Protein AF-A0A090RLJ2-F1 (afdb_monomer_lite)

Radius of gyration: 26.96 Å; chains: 1; bounding box: 61×32×83 Å

Sequence (187 aa):
MRGVIHGDYILAQVAGTDKRGRREGRVVRVLKHYEGQIVGRFFIEDGMGYVVPDDSRIAQDIVIPNEHRMGARMGNVVVVEINQRATRQYNAMGKVVEVLGESMAPGMEIEIALRTHDIPHEWPSEVEKQIQGLGEEVPESAKQGRVDLRNLPLVTIDGEDARDFDDAVYCERKKSGGWRLWVAIAM

InterPro domains:
  IPR001900 Ribonuclease II/R [PF00773] (146-186)
  IPR012340 Nucleic acid-binding, OB-fold [SSF50249] (4-101)
  IPR012340 Nucleic acid-binding, OB-fold [SSF50249] (73-186)
  IPR013223 Ribonuclease B, N-terminal OB domain [PF08206] (1-30)
  IPR040476 RNase II/RNase R, cold shock domain [PF17876] (50-124)
  IPR050180 RNR Ribonuclease [PTHR23355] (19-186)

Organism: NCBI:txid754436

pLDDT: mean 91.93, std 6.09, range [63.41, 98.44]

Foldseek 3Di:
DFFAAPPFAFDWDFPDAPPVRHTDIDTPGTPGHDQAKFKFFWAADPNWIWTDGPPVSGVFIATEPPVQAPPDDHQWIFIWGFPAPGDPVGTTYTHTPGTPGHPPDPCVVVVNVCRVVVPDDDDPVVVVVVCPPDDPDDDPVNCPPDDDCVVPPWDFDDDPPDDDGFWTKDKDADPVGDIDIDIDGDD

Secondary structure (DSSP, 8-state):
-TT--TT-EEEEEEEEE-TTSPEEEEEEEEEE---S-EEEEEEEETTEEEEEESSTT--S-EEE-GGGSTT--TTEEEEEEEEE---SSS-EEEEEEEEEEETTSTTHHHHHHHHHTT---SPPHHHHHHHTT--SS--HHHHTTS---TTS--B----TT-----EEEEEEE-TTSSEEEEEEE--

Structure (mmCIF, N/CA/C/O backbone):
data_AF-A0A090RLJ2-F1
#
_entry.id   AF-A0A090RLJ2-F1
#
loop_
_atom_site.group_PDB
_atom_site.id
_atom_site.type_symbol
_atom_site.label_atom_id
_atom_site.label_alt_id
_atom_site.label_comp_id
_atom_site.label_asym_id
_atom_site.label_entity_id
_atom_site.label_seq_id
_atom_site.pdbx_PDB_ins_code
_atom_site.Cartn_x
_atom_site.Cartn_y
_atom_site.Cartn_z
_atom_site.occupancy
_atom_site.B_iso_or_equiv
_atom_site.auth_seq_id
_atom_site.auth_comp_id
_atom_site.auth_asym_id
_atom_site.auth_atom_id
_atom_site.pdbx_PDB_model_num
ATOM 1 N N . MET A 1 1 ? -25.144 3.472 13.904 1.00 65.00 1 MET A N 1
ATOM 2 C CA . MET A 1 1 ? -25.099 2.012 13.663 1.00 65.00 1 MET A CA 1
ATOM 3 C C . MET A 1 1 ? -24.153 1.377 14.687 1.00 65.00 1 MET A C 1
ATOM 5 O O . MET A 1 1 ? -22.955 1.439 14.486 1.00 65.00 1 MET A O 1
ATOM 9 N N . ARG A 1 2 ? -24.654 0.865 15.826 1.00 64.31 2 ARG A N 1
ATOM 10 C CA . ARG A 1 2 ? -23.828 0.413 16.981 1.00 64.31 2 ARG A CA 1
ATOM 11 C C . ARG A 1 2 ? -23.537 -1.103 16.984 1.00 64.31 2 ARG A C 1
ATOM 13 O O . ARG A 1 2 ? -23.795 -1.780 17.967 1.00 64.31 2 ARG A O 1
ATOM 20 N N . GLY A 1 3 ? -23.105 -1.660 15.857 1.00 75.62 3 GLY A N 1
ATOM 21 C CA . GLY A 1 3 ? -22.848 -3.110 15.766 1.00 75.62 3 GLY A CA 1
ATOM 22 C C . GLY A 1 3 ? -22.350 -3.597 14.409 1.00 75.62 3 GLY A C 1
ATOM 23 O O . GLY A 1 3 ? -22.375 -4.790 14.137 1.00 75.62 3 GLY A O 1
ATOM 24 N N . VAL A 1 4 ? -21.954 -2.661 13.551 1.00 86.94 4 VAL A N 1
ATOM 25 C CA . VAL A 1 4 ? -21.258 -2.913 12.293 1.00 86.94 4 VAL A CA 1
ATOM 26 C C . VAL A 1 4 ? -20.117 -1.917 12.216 1.00 86.94 4 VAL A C 1
ATOM 28 O O . VAL A 1 4 ? -20.227 -0.809 12.754 1.00 86.94 4 VAL A O 1
ATOM 31 N N . ILE A 1 5 ? -19.040 -2.326 11.573 1.00 88.06 5 ILE A N 1
ATOM 32 C CA . ILE A 1 5 ? -17.856 -1.511 11.332 1.00 88.06 5 ILE A CA 1
ATOM 33 C C . ILE A 1 5 ? -17.728 -1.310 9.825 1.00 88.06 5 ILE A C 1
ATOM 35 O O . ILE A 1 5 ? -18.255 -2.091 9.027 1.00 88.06 5 ILE A O 1
ATOM 39 N N . HIS A 1 6 ? -17.087 -0.215 9.423 1.00 89.19 6 HIS A N 1
ATOM 40 C CA . HIS A 1 6 ? -16.751 -0.016 8.022 1.00 89.19 6 HIS A CA 1
ATOM 41 C C . HIS A 1 6 ? -15.964 -1.232 7.491 1.00 89.19 6 HIS A C 1
ATOM 43 O O . HIS A 1 6 ? -15.096 -1.753 8.181 1.00 89.19 6 HIS A O 1
ATOM 49 N N . GLY A 1 7 ? -16.316 -1.720 6.300 1.00 89.12 7 GLY A N 1
ATOM 50 C CA . GLY A 1 7 ? -15.738 -2.940 5.719 1.00 89.12 7 GLY A CA 1
ATOM 51 C C . GLY A 1 7 ? -16.492 -4.242 6.028 1.00 89.12 7 GLY A C 1
ATOM 52 O O . GLY A 1 7 ? -16.242 -5.244 5.362 1.00 89.12 7 GLY A O 1
ATOM 53 N N . ASP A 1 8 ? -17.446 -4.259 6.970 1.00 91.94 8 ASP A N 1
ATOM 54 C CA . ASP A 1 8 ? -18.287 -5.444 7.190 1.00 91.94 8 ASP A CA 1
ATOM 55 C C . ASP A 1 8 ? -19.160 -5.741 5.954 1.00 91.94 8 ASP A C 1
ATOM 57 O O . ASP A 1 8 ? -19.834 -4.863 5.405 1.00 91.94 8 ASP A O 1
ATOM 61 N N . TYR A 1 9 ? -19.226 -7.014 5.560 1.00 94.12 9 TYR A N 1
ATOM 62 C CA . TYR A 1 9 ? -20.165 -7.496 4.552 1.00 94.12 9 TYR A CA 1
ATOM 63 C C . TYR A 1 9 ? -21.464 -7.925 5.235 1.00 94.12 9 TYR A C 1
ATOM 65 O O . TYR A 1 9 ? -21.468 -8.834 6.069 1.00 94.12 9 TYR A O 1
ATOM 73 N N . ILE A 1 10 ? -22.581 -7.278 4.899 1.00 94.69 10 ILE A N 1
ATOM 74 C CA . ILE A 1 10 ? -23.848 -7.428 5.627 1.00 94.69 10 ILE A CA 1
ATOM 75 C C . ILE A 1 10 ? -25.001 -7.890 4.737 1.00 94.69 10 ILE A C 1
ATOM 77 O O . ILE A 1 10 ? -25.060 -7.598 3.546 1.00 94.69 10 ILE A O 1
ATOM 81 N N . LEU A 1 11 ? -25.983 -8.545 5.357 1.00 94.31 11 LEU A N 1
ATOM 82 C CA . LEU A 1 11 ? -27.312 -8.727 4.790 1.00 94.31 11 LEU A CA 1
ATOM 83 C C . LEU A 1 11 ? -28.211 -7.582 5.264 1.00 94.31 11 LEU A C 1
ATOM 85 O O . LEU A 1 11 ? -28.441 -7.427 6.467 1.00 94.31 11 LEU A O 1
ATOM 89 N N . ALA A 1 12 ? -28.750 -6.808 4.326 1.00 93.56 12 ALA A N 1
ATOM 90 C CA . ALA A 1 12 ? -29.681 -5.719 4.603 1.00 93.56 12 ALA A CA 1
ATOM 91 C C . ALA A 1 12 ? -31.060 -5.989 3.985 1.00 93.56 12 ALA A C 1
ATOM 93 O O . ALA A 1 12 ? -31.180 -6.624 2.940 1.00 93.56 12 ALA A O 1
ATOM 94 N N . GLN A 1 13 ? -32.105 -5.474 4.629 1.00 93.44 13 GLN A N 1
ATOM 95 C CA . GLN A 1 13 ? -33.481 -5.501 4.138 1.00 93.44 13 GLN A CA 1
ATOM 96 C C . GLN A 1 13 ? -33.984 -4.069 3.974 1.00 93.44 13 GLN A C 1
ATOM 98 O O . GLN A 1 13 ? -33.666 -3.206 4.790 1.00 93.44 13 GLN A O 1
ATOM 103 N N . VAL A 1 14 ? -34.792 -3.812 2.944 1.00 92.88 14 VAL A N 1
ATOM 104 C CA . VAL A 1 14 ? -35.456 -2.511 2.782 1.00 92.88 14 VAL A CA 1
ATOM 105 C C . VAL A 1 14 ? -36.387 -2.279 3.969 1.00 92.88 14 VAL A C 1
ATOM 107 O O . VAL A 1 14 ? -37.278 -3.085 4.220 1.00 92.88 14 VAL A O 1
ATOM 110 N N . ALA A 1 15 ? -36.161 -1.188 4.693 1.00 88.25 15 ALA A N 1
ATOM 111 C CA . ALA A 1 15 ? -36.942 -0.803 5.863 1.00 88.25 15 ALA A CA 1
ATOM 112 C C . ALA A 1 15 ? -38.008 0.256 5.541 1.00 88.25 15 ALA A C 1
ATOM 114 O O . ALA A 1 15 ? -38.939 0.440 6.319 1.00 88.25 15 ALA A O 1
ATOM 115 N N . GLY A 1 16 ? -37.883 0.932 4.397 1.00 88.56 16 GLY A N 1
ATOM 116 C CA . GLY A 1 16 ? -38.817 1.956 3.945 1.00 88.56 16 GLY A CA 1
ATOM 117 C C . GLY A 1 16 ? -38.170 2.916 2.955 1.00 88.56 16 GLY A C 1
ATOM 118 O O . GLY A 1 16 ? -37.153 2.601 2.329 1.00 88.56 16 GLY A O 1
ATOM 119 N N . THR A 1 17 ? -38.765 4.097 2.831 1.00 89.25 17 THR A N 1
ATOM 120 C CA . THR A 1 17 ? -38.223 5.229 2.078 1.00 89.25 17 THR A CA 1
ATOM 121 C C . THR A 1 17 ? -38.197 6.464 2.962 1.00 89.25 17 THR A C 1
ATOM 123 O O . THR A 1 17 ? -39.161 6.723 3.684 1.00 89.25 17 THR A O 1
ATOM 126 N N . ASP A 1 18 ? -37.114 7.230 2.896 1.00 87.44 18 ASP A N 1
ATOM 127 C CA . ASP A 1 18 ? -36.979 8.479 3.632 1.00 87.44 18 ASP A CA 1
ATOM 128 C C . ASP A 1 18 ? -37.955 9.552 3.113 1.00 87.44 18 ASP A C 1
ATOM 130 O O . ASP A 1 18 ? -38.639 9.393 2.097 1.00 87.44 18 ASP A O 1
ATOM 134 N N . LYS A 1 19 ? -37.988 10.708 3.787 1.00 86.06 19 LYS A N 1
ATOM 135 C CA . LYS A 1 19 ? -38.836 11.854 3.402 1.00 86.06 19 LYS A CA 1
ATOM 136 C C . LYS A 1 19 ? -38.536 12.420 2.002 1.00 86.06 19 LYS A C 1
ATOM 138 O O . LYS A 1 19 ? -39.281 13.269 1.527 1.00 86.06 19 LYS A O 1
ATOM 143 N N . ARG A 1 20 ? -37.442 11.998 1.360 1.00 89.62 20 ARG A N 1
ATOM 144 C CA . ARG A 1 20 ? -37.012 12.393 0.010 1.00 89.62 20 ARG A CA 1
ATOM 145 C C . ARG A 1 20 ? -37.199 11.259 -1.012 1.00 89.62 20 ARG A C 1
ATOM 147 O O . ARG A 1 20 ? -36.723 11.384 -2.135 1.00 89.62 20 ARG A O 1
ATOM 154 N N . GLY A 1 21 ? -37.869 10.163 -0.641 1.00 88.81 21 GLY A N 1
ATOM 155 C CA . GLY A 1 21 ? -38.132 9.011 -1.508 1.00 88.81 21 GLY A CA 1
ATOM 156 C C . GLY A 1 21 ? -36.949 8.050 -1.690 1.00 88.81 21 GLY A C 1
ATOM 157 O O . GLY A 1 21 ? -37.029 7.135 -2.509 1.00 88.81 21 GLY A O 1
ATOM 158 N N . ARG A 1 22 ? -35.846 8.215 -0.950 1.00 91.75 22 ARG A N 1
ATOM 159 C CA . ARG A 1 22 ? -34.674 7.326 -1.024 1.00 91.75 22 ARG A CA 1
ATOM 160 C C . ARG A 1 22 ? -34.910 6.082 -0.180 1.00 91.75 22 ARG A C 1
ATOM 162 O O . ARG A 1 22 ? -35.424 6.179 0.927 1.00 91.75 22 ARG A O 1
ATOM 169 N N . ARG A 1 23 ? -34.514 4.908 -0.675 1.00 92.12 23 ARG A N 1
ATOM 170 C CA . ARG A 1 23 ? -34.670 3.637 0.053 1.00 92.12 23 ARG A CA 1
ATOM 171 C C . ARG A 1 23 ? -33.776 3.608 1.291 1.00 92.12 23 ARG A C 1
ATOM 173 O O . ARG A 1 23 ? -32.571 3.815 1.186 1.00 92.12 23 ARG A O 1
ATOM 180 N N . GLU A 1 24 ? -34.362 3.277 2.433 1.00 91.62 24 GLU A N 1
ATOM 181 C CA . GLU A 1 24 ? -33.642 3.009 3.675 1.00 91.62 24 GLU A CA 1
ATOM 182 C C . GLU A 1 24 ? -33.492 1.500 3.885 1.00 91.62 24 GLU A C 1
ATOM 184 O O . GLU A 1 24 ? -34.386 0.711 3.559 1.00 91.62 24 GLU A O 1
ATOM 189 N N . GLY A 1 25 ? -32.348 1.089 4.431 1.00 90.31 25 GLY A N 1
ATOM 190 C CA . GLY A 1 25 ? -32.036 -0.303 4.733 1.00 90.31 25 GLY A CA 1
ATOM 191 C C . GLY A 1 25 ? -31.853 -0.529 6.230 1.00 90.31 25 GLY A C 1
ATOM 192 O O . GLY A 1 25 ? -31.218 0.272 6.913 1.00 90.31 25 GLY A O 1
ATOM 193 N N . ARG A 1 26 ? -32.364 -1.651 6.740 1.00 90.75 26 ARG A N 1
ATOM 194 C CA . ARG A 1 26 ? -32.039 -2.170 8.071 1.00 90.75 26 ARG A CA 1
ATOM 195 C C . ARG A 1 26 ? -31.064 -3.332 7.932 1.00 90.75 26 ARG A C 1
ATOM 197 O O . ARG A 1 26 ? -31.307 -4.255 7.156 1.00 90.75 26 ARG A O 1
ATOM 204 N N . VAL A 1 27 ? -30.000 -3.314 8.730 1.00 90.81 27 VAL A N 1
ATOM 205 C CA . VAL A 1 27 ? -29.076 -4.448 8.861 1.00 90.81 27 VAL A CA 1
ATOM 206 C C . VAL A 1 27 ? -29.821 -5.624 9.498 1.00 90.81 27 VAL A C 1
ATOM 208 O O . VAL A 1 27 ? -30.372 -5.486 10.589 1.00 90.81 27 VAL A O 1
ATOM 211 N N . VAL A 1 28 ? -29.862 -6.766 8.811 1.00 92.06 28 VAL A N 1
ATOM 212 C CA . VAL A 1 28 ? -30.454 -8.014 9.318 1.00 92.06 28 VAL A CA 1
ATOM 213 C C . VAL A 1 28 ? -29.406 -8.806 10.091 1.00 92.06 28 VAL A C 1
ATOM 215 O O . VAL A 1 28 ? -29.651 -9.200 11.227 1.00 92.06 28 VAL A O 1
ATOM 218 N N . ARG A 1 29 ? -28.236 -9.028 9.480 1.00 91.19 29 ARG A N 1
ATOM 219 C CA . ARG A 1 29 ? -27.077 -9.688 10.098 1.00 91.19 29 ARG A CA 1
ATOM 220 C C . ARG A 1 29 ? -25.790 -9.365 9.344 1.00 91.19 29 ARG A C 1
ATOM 222 O O . ARG A 1 29 ? -25.846 -9.011 8.166 1.00 91.19 29 ARG A O 1
ATOM 229 N N . VAL A 1 30 ? -24.648 -9.550 9.999 1.00 91.31 30 VAL A N 1
ATOM 230 C CA . VAL A 1 30 ? -23.333 -9.528 9.345 1.00 91.31 30 VAL A CA 1
ATOM 231 C C . VAL A 1 30 ? -23.057 -10.905 8.736 1.00 91.31 30 VAL A C 1
ATOM 233 O O . VAL A 1 30 ? -23.341 -11.924 9.361 1.00 91.31 30 VAL A O 1
ATOM 236 N N . LEU A 1 31 ? -22.589 -10.932 7.489 1.00 94.00 31 LEU A N 1
ATOM 237 C CA . LEU A 1 31 ? -22.241 -12.147 6.747 1.00 94.00 31 LEU A CA 1
ATOM 238 C C . LEU A 1 31 ? -20.740 -12.440 6.825 1.00 94.00 31 LEU A C 1
ATOM 240 O O . LEU A 1 31 ? -20.359 -13.594 6.986 1.00 94.00 31 LEU A O 1
ATOM 244 N N . LYS A 1 32 ? -19.906 -11.401 6.727 1.00 92.81 32 LYS A N 1
ATOM 245 C CA . LYS A 1 32 ? -18.458 -11.475 6.940 1.00 92.81 32 LYS A CA 1
ATOM 246 C C . LYS A 1 32 ? -18.013 -10.221 7.683 1.00 92.81 32 LYS A C 1
ATOM 248 O O . LYS A 1 32 ? -18.346 -9.114 7.263 1.00 92.81 32 LYS A O 1
ATOM 253 N N . HIS A 1 33 ? -17.295 -10.405 8.784 1.00 90.06 33 HIS A N 1
ATOM 254 C CA . HIS A 1 33 ? -16.706 -9.291 9.515 1.00 90.06 33 HIS A CA 1
ATOM 255 C C . HIS A 1 33 ? -15.451 -8.787 8.801 1.00 90.06 33 HIS A C 1
ATOM 257 O O . HIS A 1 33 ? -14.737 -9.564 8.170 1.00 90.06 33 HIS A O 1
ATOM 263 N N . TYR A 1 34 ? -15.179 -7.490 8.907 1.00 88.06 34 TYR A N 1
ATOM 264 C CA . TYR A 1 34 ? -13.903 -6.924 8.484 1.00 88.06 34 TYR A CA 1
ATOM 265 C C . TYR A 1 34 ? -12.779 -7.470 9.369 1.00 88.06 34 TYR A C 1
ATOM 267 O O . TYR A 1 34 ? -12.751 -7.156 10.552 1.00 88.06 34 TYR A O 1
ATOM 275 N N . GLU A 1 35 ? -11.881 -8.291 8.835 1.00 85.88 35 GLU A N 1
ATOM 276 C CA . GLU A 1 35 ? -10.776 -8.918 9.589 1.00 85.88 35 GLU A CA 1
ATOM 277 C C . GLU A 1 35 ? -9.452 -8.155 9.465 1.00 85.88 35 GLU A C 1
ATOM 279 O O . GLU A 1 35 ? -8.452 -8.576 10.036 1.00 85.88 35 GLU A O 1
ATOM 284 N N . GLY A 1 36 ? -9.445 -7.040 8.732 1.00 85.19 36 GLY A N 1
ATOM 285 C CA . GLY A 1 36 ? -8.247 -6.239 8.544 1.00 85.19 36 GLY A CA 1
ATOM 286 C C . GLY A 1 36 ? -7.844 -5.471 9.799 1.00 85.19 36 GLY A C 1
ATOM 287 O O . GLY A 1 36 ? -8.591 -5.336 10.777 1.00 85.19 36 GLY A O 1
ATOM 288 N N . GLN A 1 37 ? -6.634 -4.939 9.737 1.00 91.31 37 GLN A N 1
ATOM 289 C CA . GLN A 1 37 ? -6.078 -4.091 10.774 1.00 91.31 37 GLN A CA 1
ATOM 290 C C . GLN A 1 37 ? -6.691 -2.685 10.714 1.00 91.31 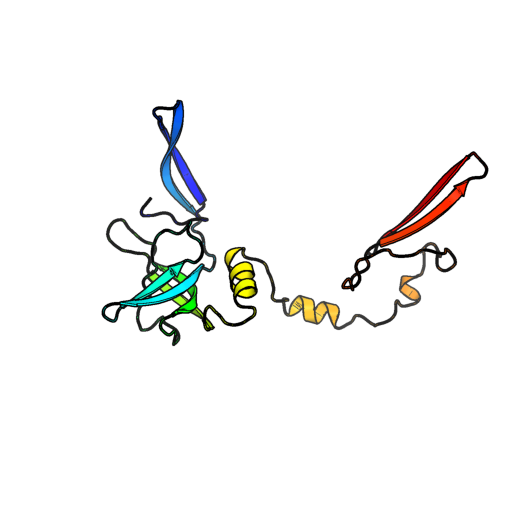37 GLN A C 1
ATOM 292 O O . GLN A 1 37 ? -7.192 -2.242 9.677 1.00 91.31 37 GLN A O 1
ATOM 297 N N . ILE A 1 38 ? -6.693 -1.996 11.854 1.00 93.38 38 ILE A N 1
ATOM 298 C CA . ILE A 1 38 ? -7.186 -0.624 11.987 1.00 93.38 38 ILE A CA 1
ATOM 299 C C . ILE A 1 38 ? -6.052 0.239 12.5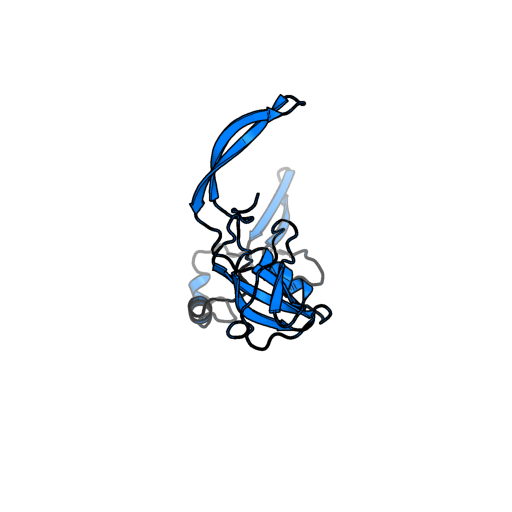13 1.00 93.38 38 ILE A C 1
ATOM 301 O O . ILE A 1 38 ? -5.536 0.000 13.604 1.00 93.38 38 ILE A O 1
ATOM 305 N N . VAL A 1 39 ? -5.695 1.265 11.748 1.00 94.81 39 VAL A N 1
ATOM 306 C CA . VAL A 1 39 ? -4.749 2.288 12.188 1.00 94.81 39 VAL A CA 1
ATOM 307 C C . VAL A 1 39 ? -5.491 3.352 12.987 1.00 94.81 39 VAL A C 1
ATOM 309 O O . VAL A 1 39 ? -6.596 3.770 12.630 1.00 94.81 39 VAL A O 1
ATOM 312 N N . GLY A 1 40 ? -4.887 3.801 14.079 1.00 94.88 40 GLY A N 1
ATOM 313 C CA . GLY A 1 40 ? -5.443 4.873 14.886 1.00 94.88 40 GLY A CA 1
ATOM 314 C C . GLY A 1 40 ? -4.446 5.449 15.874 1.00 94.88 40 GLY A C 1
ATOM 315 O O . GLY A 1 40 ? -3.291 5.030 15.954 1.00 94.88 40 GLY A O 1
ATOM 316 N N . ARG A 1 41 ? -4.905 6.430 16.644 1.00 95.50 41 ARG A N 1
ATOM 317 C CA . ARG A 1 41 ? -4.107 7.085 17.682 1.00 95.50 41 ARG A CA 1
ATOM 318 C C . ARG A 1 41 ? -4.480 6.542 19.047 1.00 95.50 41 ARG A C 1
ATOM 320 O O . ARG A 1 41 ? -5.659 6.487 19.391 1.00 95.50 41 ARG A O 1
ATOM 327 N N . PHE A 1 42 ? -3.470 6.156 19.813 1.00 96.81 42 PHE A N 1
ATOM 328 C CA . PHE A 1 42 ? -3.623 5.622 21.156 1.00 96.81 42 PHE A CA 1
ATOM 329 C C . PHE A 1 42 ? -3.741 6.744 22.187 1.00 96.81 42 PHE A C 1
ATOM 331 O O . PHE A 1 42 ? -2.899 7.642 22.250 1.00 96.81 42 PHE A O 1
ATOM 338 N N . PHE A 1 43 ? -4.752 6.650 23.041 1.00 96.25 43 PHE A N 1
ATOM 339 C CA . PHE A 1 43 ? -5.003 7.557 24.147 1.00 96.25 43 PHE A CA 1
ATOM 340 C C . PHE A 1 43 ? -5.187 6.793 25.458 1.00 96.25 43 PHE A C 1
ATOM 342 O O . PHE A 1 43 ? -5.469 5.595 25.476 1.00 96.25 43 PHE A O 1
ATOM 349 N N . ILE A 1 44 ? -4.999 7.503 26.567 1.00 94.88 44 ILE A N 1
ATOM 350 C CA . ILE A 1 44 ? -5.244 7.011 27.921 1.00 94.88 44 ILE A CA 1
ATOM 351 C C . ILE A 1 44 ? -6.141 8.028 28.622 1.00 94.88 44 ILE A C 1
ATOM 353 O O . ILE A 1 44 ? -5.773 9.197 28.728 1.00 94.88 44 ILE A O 1
ATOM 357 N N . GLU A 1 45 ? -7.275 7.573 29.144 1.00 92.31 45 GLU A N 1
ATOM 358 C CA . GLU A 1 45 ? -8.215 8.375 29.935 1.00 92.31 45 GLU A CA 1
ATOM 359 C C . GLU A 1 45 ? -8.663 7.560 31.146 1.00 92.31 45 GLU A C 1
ATOM 361 O O . GLU A 1 45 ? -8.960 6.374 31.023 1.00 92.31 45 GLU A O 1
ATOM 366 N N . ASP A 1 46 ? -8.604 8.156 32.339 1.00 89.38 46 ASP A N 1
ATOM 367 C CA . ASP A 1 46 ? -8.897 7.492 33.621 1.00 89.38 46 ASP A CA 1
ATOM 368 C C . ASP A 1 46 ? -8.193 6.129 33.818 1.00 89.38 46 ASP A C 1
ATOM 370 O O . ASP A 1 46 ? -8.698 5.215 34.470 1.00 89.38 46 ASP A O 1
ATOM 374 N N . GLY A 1 47 ? -6.992 5.978 33.247 1.00 86.25 47 GLY A N 1
ATOM 375 C CA . GLY A 1 47 ? -6.204 4.741 33.304 1.00 86.25 47 GLY A CA 1
ATOM 376 C C . GLY A 1 47 ? -6.650 3.643 32.328 1.00 86.25 47 GLY A C 1
ATOM 377 O O . GLY A 1 47 ? -6.052 2.564 32.322 1.00 86.25 47 GLY A O 1
ATOM 378 N N . MET A 1 48 ? -7.653 3.911 31.490 1.00 90.81 48 MET A N 1
ATOM 379 C CA . MET A 1 48 ? -8.104 3.040 30.409 1.00 90.81 48 MET A CA 1
ATOM 380 C C . MET A 1 48 ? -7.486 3.479 29.079 1.00 90.81 48 MET A C 1
ATOM 382 O O . MET A 1 48 ? -7.569 4.643 28.690 1.00 90.81 48 MET A O 1
ATOM 386 N N . GLY A 1 49 ? -6.854 2.536 28.380 1.00 95.75 49 GLY A N 1
ATOM 387 C CA . GLY A 1 49 ? -6.346 2.757 27.032 1.00 95.75 49 GLY A CA 1
ATOM 388 C C . GLY A 1 49 ? -7.457 2.631 25.995 1.00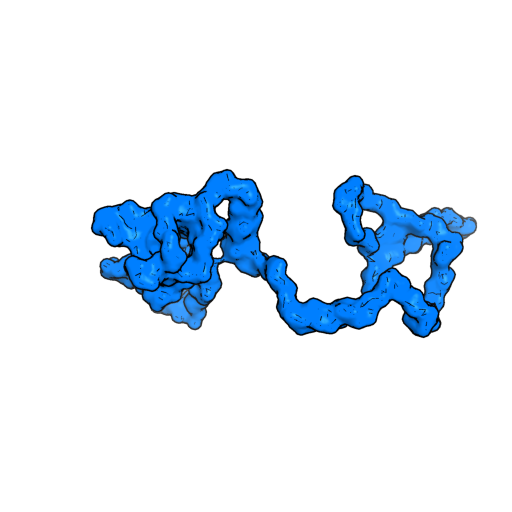 95.75 49 GLY A C 1
ATOM 389 O O . GLY A 1 49 ? -8.297 1.733 26.081 1.00 95.75 49 GLY A O 1
ATOM 390 N N . TYR A 1 50 ? -7.441 3.488 24.985 1.00 96.31 50 TYR A N 1
ATOM 391 C CA . TYR A 1 50 ? -8.286 3.344 23.805 1.00 96.31 50 TYR A CA 1
ATOM 392 C C . TYR A 1 50 ? -7.579 3.863 22.563 1.00 96.31 50 TYR A C 1
ATOM 394 O O . TYR A 1 50 ? -6.598 4.599 22.639 1.00 96.31 50 TYR A O 1
ATOM 402 N N . VAL A 1 51 ? -8.071 3.449 21.405 1.00 96.69 51 VAL A N 1
ATOM 403 C CA . VAL A 1 51 ? -7.589 3.899 20.107 1.00 96.69 51 VAL A CA 1
ATOM 404 C C . VAL A 1 51 ? -8.730 4.562 19.370 1.00 96.69 51 VAL A C 1
ATOM 406 O O . VAL A 1 51 ? -9.795 3.965 19.201 1.00 96.69 51 VAL A O 1
ATOM 409 N N . VAL A 1 52 ? -8.478 5.788 18.925 1.00 95.19 52 VAL A N 1
ATOM 410 C CA . VAL A 1 52 ? -9.350 6.513 18.002 1.00 95.19 52 VAL A CA 1
ATOM 411 C C . VAL A 1 52 ? -8.889 6.167 16.585 1.00 95.19 52 VAL A C 1
ATOM 413 O O . VAL A 1 52 ? -7.743 6.488 16.246 1.00 95.19 52 VAL A O 1
ATOM 416 N N . PRO A 1 53 ? -9.715 5.489 15.768 1.00 94.06 53 PRO A N 1
ATOM 417 C CA . PRO A 1 53 ? -9.361 5.149 14.392 1.00 94.06 53 PRO A CA 1
ATOM 418 C C . PRO A 1 53 ? -9.061 6.397 13.556 1.00 94.06 53 PRO A C 1
ATOM 420 O O . PRO A 1 53 ? -9.732 7.417 13.705 1.00 94.06 53 PRO A O 1
ATOM 423 N N . ASP A 1 54 ? -8.081 6.309 12.656 1.00 91.69 54 ASP A N 1
ATOM 424 C CA . ASP A 1 54 ? -7.774 7.405 11.724 1.00 91.69 54 ASP A CA 1
ATOM 425 C C . ASP A 1 54 ? -8.865 7.535 10.639 1.00 91.69 54 ASP A C 1
ATOM 427 O O . ASP A 1 54 ? -9.281 8.632 10.259 1.00 91.69 54 ASP A O 1
ATOM 431 N N . ASP A 1 55 ? -9.440 6.401 10.221 1.00 89.88 55 ASP A N 1
ATOM 432 C CA . ASP A 1 55 ? -10.606 6.376 9.343 1.00 89.88 55 ASP A CA 1
ATOM 433 C C . ASP A 1 55 ? -11.889 6.790 10.086 1.00 89.88 55 ASP A C 1
ATOM 435 O O . ASP A 1 55 ? -12.537 5.991 10.767 1.00 89.88 55 ASP A O 1
ATOM 439 N N . SER A 1 56 ? -12.317 8.035 9.861 1.00 88.75 56 SER A N 1
ATOM 440 C CA . SER A 1 56 ? -13.552 8.615 10.418 1.00 88.75 56 SER A CA 1
ATOM 441 C C . SER A 1 56 ? -14.848 7.837 10.121 1.00 88.75 56 SER A C 1
ATOM 443 O O . SER A 1 56 ? -15.870 8.064 10.776 1.00 88.75 56 SER A O 1
ATOM 445 N N . ARG A 1 57 ? -14.848 6.899 9.159 1.00 89.69 57 ARG A N 1
ATOM 446 C CA . ARG A 1 57 ? -15.985 5.992 8.908 1.00 89.69 57 ARG A CA 1
ATOM 447 C C . ARG A 1 57 ? -16.173 4.991 10.051 1.00 89.69 57 ARG A C 1
ATOM 449 O O . ARG A 1 57 ? -17.283 4.481 10.240 1.00 89.69 57 ARG A O 1
ATOM 456 N N . ILE A 1 58 ? -15.125 4.731 10.832 1.00 89.25 58 ILE A N 1
ATOM 457 C CA . ILE A 1 58 ? -15.153 3.935 12.058 1.00 89.25 58 ILE A CA 1
ATOM 458 C C . ILE A 1 58 ? -15.345 4.887 13.243 1.00 89.25 58 ILE A C 1
ATOM 460 O O . ILE A 1 58 ? -14.417 5.266 13.940 1.00 89.25 58 ILE A O 1
ATOM 464 N N . ALA A 1 59 ? -16.596 5.267 13.490 1.00 84.62 59 ALA A N 1
ATOM 465 C CA . ALA A 1 59 ? -16.948 6.259 14.512 1.00 84.62 59 ALA A CA 1
ATOM 466 C C . ALA A 1 59 ? -16.874 5.752 15.970 1.00 84.62 59 ALA A C 1
ATOM 468 O O . ALA A 1 59 ? -17.454 6.373 16.858 1.00 84.62 59 ALA A O 1
ATOM 469 N N . GLN A 1 60 ? -16.296 4.576 16.212 1.00 87.19 60 GLN A N 1
ATOM 470 C CA . GLN A 1 60 ? -16.274 3.939 17.527 1.00 87.19 60 GLN A CA 1
ATOM 471 C C . GLN A 1 60 ? -14.834 3.812 17.997 1.00 87.19 60 GLN A C 1
ATOM 473 O O . GLN A 1 60 ? -14.014 3.239 17.281 1.00 87.19 60 GLN A O 1
ATOM 478 N N . ASP A 1 61 ? -14.569 4.271 19.215 1.00 92.69 61 ASP A N 1
ATOM 479 C CA . ASP A 1 61 ? -13.279 4.055 19.857 1.00 92.69 61 ASP A CA 1
ATOM 480 C C . ASP A 1 61 ? -13.105 2.576 20.202 1.00 92.69 61 ASP A C 1
ATOM 482 O O . ASP A 1 61 ? -14.054 1.877 20.590 1.00 92.69 61 ASP A O 1
ATOM 486 N N . ILE A 1 62 ? -11.872 2.100 20.061 1.00 94.69 62 ILE A N 1
ATOM 487 C CA . ILE A 1 62 ? -11.504 0.719 20.346 1.00 94.69 62 ILE A CA 1
ATOM 488 C C . ILE A 1 62 ? -10.790 0.699 21.690 1.00 94.69 62 ILE A C 1
ATOM 490 O O . ILE A 1 62 ? -9.678 1.200 21.820 1.00 94.69 62 ILE A O 1
ATOM 494 N N . VAL A 1 63 ? -11.428 0.119 22.699 1.00 95.50 63 VAL A N 1
ATOM 495 C CA . VAL A 1 63 ? -10.852 -0.031 24.036 1.00 95.50 63 VAL A CA 1
ATOM 496 C C . VAL A 1 63 ? -9.691 -1.021 23.972 1.00 95.50 63 VAL A C 1
ATOM 498 O O . VAL A 1 63 ? -9.825 -2.122 23.436 1.00 95.50 63 VAL A O 1
ATOM 501 N N . ILE A 1 64 ? -8.554 -0.642 24.547 1.00 96.69 64 ILE A N 1
ATOM 502 C CA . ILE A 1 64 ? -7.347 -1.463 24.601 1.00 96.69 64 ILE A CA 1
ATOM 503 C C . ILE A 1 64 ? -7.054 -1.805 26.065 1.00 96.69 64 ILE A C 1
ATOM 505 O O . ILE A 1 64 ? -6.606 -0.939 26.825 1.00 96.69 64 ILE A O 1
ATOM 509 N N . PRO A 1 65 ? -7.271 -3.064 26.487 1.00 94.00 65 PRO A N 1
ATOM 510 C CA . PRO A 1 65 ? -6.852 -3.532 27.802 1.00 94.00 65 PRO A CA 1
ATOM 511 C C . PRO A 1 65 ? -5.348 -3.324 28.028 1.00 94.00 65 PRO A C 1
ATOM 513 O O . PRO A 1 65 ? -4.545 -3.432 27.101 1.00 94.00 65 PRO A O 1
ATOM 516 N N . ASN A 1 66 ? -4.941 -3.075 29.275 1.00 91.94 66 ASN A N 1
ATOM 517 C CA . ASN A 1 66 ? -3.544 -2.762 29.607 1.00 91.94 66 ASN A CA 1
ATOM 518 C C . ASN A 1 66 ? -2.550 -3.864 29.200 1.00 91.94 66 ASN A C 1
ATOM 520 O O . ASN A 1 66 ? -1.425 -3.562 28.807 1.00 91.94 66 ASN A O 1
ATOM 524 N N . GLU A 1 67 ? -2.970 -5.127 29.246 1.00 93.44 67 GLU A N 1
ATOM 525 C CA . GLU A 1 67 ? -2.204 -6.292 28.776 1.00 93.44 67 GLU A CA 1
ATOM 526 C C . GLU A 1 67 ? -2.008 -6.344 27.253 1.00 93.44 67 GLU A C 1
ATOM 528 O O . GLU A 1 67 ? -1.100 -7.010 26.764 1.00 93.44 67 GLU A O 1
ATOM 533 N N . HIS A 1 68 ? -2.818 -5.607 26.496 1.00 94.94 68 HIS A N 1
ATOM 534 C CA . HIS A 1 68 ? -2.829 -5.602 25.035 1.00 94.94 68 HIS A CA 1
ATOM 535 C C . HIS A 1 68 ? -2.338 -4.288 24.419 1.00 94.94 68 HIS A C 1
ATOM 537 O O . HIS A 1 68 ? -2.466 -4.087 23.213 1.00 94.94 68 HIS A O 1
ATOM 543 N N . ARG A 1 69 ? -1.752 -3.389 25.219 1.00 93.50 69 ARG A N 1
ATOM 544 C CA . ARG A 1 69 ? -1.263 -2.088 24.731 1.00 93.50 69 ARG A CA 1
ATOM 545 C C . ARG A 1 69 ? 0.085 -2.144 24.008 1.00 93.50 69 ARG A C 1
ATOM 547 O O . ARG A 1 69 ? 0.500 -1.138 23.455 1.00 93.50 69 ARG A O 1
ATOM 554 N N . MET A 1 70 ? 0.807 -3.265 24.083 1.00 93.75 70 MET A N 1
ATOM 555 C CA . MET A 1 70 ? 2.123 -3.473 23.451 1.00 93.75 70 MET A CA 1
ATOM 556 C C . MET A 1 70 ? 3.154 -2.346 23.699 1.00 93.75 70 MET A C 1
ATOM 558 O O . MET A 1 70 ? 3.998 -2.048 22.862 1.00 93.75 70 MET A O 1
ATOM 562 N N . GLY A 1 71 ? 3.082 -1.689 24.862 1.00 92.81 71 GLY A N 1
ATOM 563 C CA . GLY A 1 71 ? 3.962 -0.567 25.214 1.00 92.81 71 GLY A CA 1
ATOM 564 C C . GLY A 1 71 ? 3.594 0.788 24.592 1.00 92.81 71 GLY A C 1
ATOM 565 O O . GLY A 1 71 ? 4.331 1.749 24.814 1.00 92.81 71 GLY A O 1
ATOM 566 N N . ALA A 1 72 ? 2.466 0.888 23.880 1.00 94.81 72 ALA A N 1
ATOM 567 C CA . ALA A 1 72 ? 1.969 2.136 23.313 1.00 94.81 72 ALA A CA 1
ATOM 568 C C . ALA A 1 72 ? 1.833 3.237 24.376 1.00 94.81 72 ALA A C 1
ATOM 570 O O . ALA A 1 72 ? 1.379 3.006 25.507 1.00 94.81 72 ALA A O 1
ATOM 571 N N . ARG A 1 73 ? 2.243 4.449 23.998 1.00 93.31 73 ARG A N 1
ATOM 572 C CA . ARG A 1 73 ? 2.166 5.662 24.815 1.00 93.31 73 ARG A CA 1
ATOM 573 C C . ARG A 1 73 ? 1.104 6.604 24.263 1.00 93.31 73 ARG A C 1
ATOM 575 O O . ARG A 1 73 ? 0.710 6.513 23.103 1.00 93.31 73 ARG A O 1
ATOM 582 N N . MET A 1 74 ? 0.662 7.522 25.120 1.00 93.94 74 MET A N 1
ATOM 583 C CA . MET A 1 74 ? -0.282 8.582 24.769 1.00 93.94 74 MET A CA 1
ATOM 584 C C . MET A 1 74 ? 0.166 9.309 23.492 1.00 93.94 74 MET A C 1
ATOM 586 O O . MET A 1 74 ? 1.290 9.803 23.428 1.00 93.94 74 MET A O 1
ATOM 590 N N . GLY A 1 75 ? -0.712 9.366 22.491 1.00 92.25 75 GLY A N 1
ATOM 591 C CA . GLY A 1 75 ? -0.474 10.025 21.208 1.00 92.25 75 GLY A CA 1
ATOM 592 C C . GLY A 1 75 ? 0.261 9.188 20.156 1.00 92.25 75 GLY A C 1
ATOM 593 O O . GLY A 1 75 ? 0.456 9.685 19.044 1.00 92.25 75 GLY A O 1
ATOM 594 N N . ASN A 1 76 ? 0.665 7.945 20.451 1.00 94.75 76 ASN A N 1
ATOM 595 C CA . ASN A 1 76 ? 1.267 7.091 19.427 1.00 94.75 76 ASN A CA 1
ATOM 596 C C . ASN A 1 76 ? 0.253 6.688 18.355 1.00 94.75 76 ASN A C 1
ATOM 598 O O . ASN A 1 76 ? -0.910 6.418 18.655 1.00 94.75 76 ASN A O 1
ATOM 602 N N . VAL A 1 77 ? 0.724 6.588 17.117 1.00 95.12 77 VAL A N 1
ATOM 603 C CA . VAL A 1 77 ? 0.017 5.889 16.048 1.00 95.12 77 VAL A CA 1
ATOM 604 C C . VAL A 1 77 ? 0.271 4.400 16.223 1.00 95.12 77 VAL A C 1
ATOM 606 O O . VAL A 1 77 ? 1.410 3.959 16.410 1.00 95.12 77 VAL A O 1
ATOM 609 N N . VAL A 1 78 ? -0.808 3.633 16.210 1.00 96.31 78 VAL A N 1
ATOM 610 C CA . VAL A 1 78 ? -0.804 2.197 16.461 1.00 96.31 78 VAL A CA 1
ATOM 611 C C . VAL A 1 78 ? -1.678 1.477 15.450 1.00 96.31 78 VAL A C 1
ATOM 613 O O . VAL A 1 78 ? -2.631 2.039 14.908 1.00 96.31 78 VAL A O 1
ATOM 616 N N . VAL A 1 79 ? -1.362 0.207 15.249 1.00 95.50 79 VAL A N 1
ATOM 617 C CA . VAL A 1 79 ? -2.156 -0.731 14.465 1.00 95.50 79 VAL A CA 1
ATOM 618 C C . VAL A 1 79 ? -2.861 -1.672 15.428 1.00 95.50 79 VAL A C 1
ATOM 620 O O . VAL A 1 79 ? -2.239 -2.248 16.326 1.00 95.50 79 VAL A O 1
ATOM 623 N N . VAL A 1 80 ? -4.173 -1.809 15.262 1.00 95.75 80 VAL A N 1
ATOM 624 C CA . VAL A 1 80 ? -5.051 -2.547 16.168 1.00 95.75 80 VAL A CA 1
ATOM 625 C C . VAL A 1 80 ? -5.820 -3.619 15.417 1.00 95.75 80 VAL A C 1
ATOM 627 O O . VAL A 1 80 ? -6.370 -3.380 14.345 1.00 95.75 80 VAL A O 1
ATOM 630 N N . GLU A 1 81 ? -5.937 -4.785 16.041 1.00 94.12 81 GLU A N 1
ATOM 631 C CA . GLU A 1 81 ? -6.888 -5.822 15.647 1.00 94.12 81 GLU A CA 1
ATOM 632 C C . GLU A 1 81 ? -8.045 -5.869 16.644 1.00 94.12 81 GLU A C 1
ATOM 634 O O . GLU A 1 81 ? -7.839 -5.869 17.862 1.00 94.12 81 GLU A O 1
ATOM 639 N N . ILE A 1 82 ? -9.276 -5.946 16.136 1.00 92.44 82 ILE A N 1
ATOM 640 C CA . ILE A 1 82 ? -10.470 -6.071 16.976 1.00 92.44 82 ILE A CA 1
ATOM 641 C C . ILE A 1 82 ? -10.595 -7.513 17.467 1.00 92.44 82 ILE A C 1
ATOM 643 O O . ILE A 1 82 ? -10.822 -8.424 16.672 1.00 92.44 82 ILE A O 1
ATOM 647 N N . ASN A 1 83 ? -10.532 -7.707 18.786 1.00 88.31 83 ASN A N 1
ATOM 648 C CA . ASN A 1 83 ? -10.756 -9.005 19.427 1.00 88.31 83 ASN A CA 1
ATOM 649 C C . ASN A 1 83 ? -12.219 -9.183 19.869 1.00 88.31 83 ASN A C 1
ATOM 651 O O . ASN A 1 83 ? -12.750 -10.292 19.813 1.00 88.31 83 ASN A O 1
ATOM 655 N N . GLN A 1 84 ? -12.899 -8.098 20.248 1.00 88.75 84 GLN A N 1
ATOM 656 C CA . GLN A 1 84 ? -14.307 -8.100 20.616 1.00 88.75 84 GLN A CA 1
ATOM 657 C C . GLN A 1 84 ? -15.027 -6.953 19.916 1.00 88.75 84 GLN A C 1
ATOM 659 O O . GLN A 1 84 ? -14.668 -5.785 20.038 1.00 88.75 84 GLN A O 1
ATOM 664 N N . ARG A 1 85 ? -16.081 -7.280 19.171 1.00 85.94 85 ARG A N 1
ATOM 665 C CA . ARG A 1 85 ? -16.882 -6.277 18.465 1.00 85.94 85 ARG A CA 1
ATOM 666 C C . ARG A 1 85 ? -17.755 -5.503 19.444 1.00 85.94 85 ARG A C 1
ATOM 668 O O . ARG A 1 85 ? -18.256 -6.062 20.419 1.00 85.94 85 ARG A O 1
ATOM 675 N N . ALA A 1 86 ? -18.000 -4.240 19.114 1.00 84.31 86 ALA A N 1
ATOM 676 C CA . ALA A 1 86 ? -18.951 -3.432 19.851 1.00 84.31 86 ALA A CA 1
ATOM 677 C C . ALA A 1 86 ? -20.348 -4.052 19.811 1.00 84.31 86 ALA A C 1
ATOM 679 O O . ALA A 1 86 ? -20.809 -4.582 18.795 1.00 84.31 86 ALA A O 1
ATOM 680 N N . THR A 1 87 ? -21.047 -3.919 20.925 1.00 81.62 87 THR A N 1
ATOM 681 C CA . THR A 1 87 ? -22.452 -4.283 21.057 1.00 81.62 87 THR A CA 1
ATOM 682 C C . THR A 1 87 ? -23.263 -3.033 21.387 1.00 81.62 87 THR A C 1
ATOM 684 O O . THR A 1 87 ? -22.753 -1.917 21.462 1.00 81.62 87 THR A O 1
ATOM 687 N N . ARG A 1 88 ? -24.566 -3.193 21.634 1.00 76.00 88 ARG A N 1
ATOM 688 C CA . ARG A 1 88 ? -25.391 -2.080 22.125 1.00 76.00 88 ARG A CA 1
ATOM 689 C C . ARG A 1 88 ? -24.917 -1.515 23.468 1.00 76.00 88 ARG A C 1
ATOM 691 O O . ARG A 1 88 ? -25.199 -0.348 23.733 1.00 76.00 88 ARG A O 1
ATOM 698 N N . GLN A 1 89 ? -24.273 -2.343 24.291 1.00 78.56 89 GLN A N 1
ATOM 699 C CA . GLN A 1 89 ? -23.896 -2.032 25.672 1.00 78.56 89 GLN A CA 1
ATOM 700 C C . GLN A 1 89 ? -22.401 -1.742 25.841 1.00 78.56 89 GLN A C 1
ATOM 702 O O . GLN A 1 89 ? -22.042 -1.028 26.769 1.00 78.56 89 GLN A O 1
ATOM 707 N N . TYR A 1 90 ? -21.552 -2.263 24.952 1.00 80.81 90 TYR A N 1
ATOM 708 C CA . TYR A 1 90 ? -20.095 -2.219 25.094 1.00 80.81 90 TYR A CA 1
ATOM 709 C C . TYR A 1 90 ? -19.425 -1.704 23.819 1.00 80.81 90 TYR A C 1
ATOM 711 O O . TYR A 1 90 ? -19.872 -2.034 22.717 1.00 80.81 90 TYR A O 1
ATOM 719 N N . ASN A 1 91 ? -18.349 -0.930 23.977 1.00 85.75 91 ASN A N 1
ATOM 720 C CA . ASN A 1 91 ? -17.477 -0.521 22.873 1.00 85.75 91 ASN A CA 1
ATOM 721 C C . ASN A 1 91 ? -16.720 -1.726 22.298 1.00 85.75 91 ASN A C 1
ATOM 723 O O . ASN A 1 91 ? -16.688 -2.801 22.901 1.00 85.75 91 ASN A O 1
ATOM 727 N N . ALA A 1 92 ? -16.124 -1.550 21.119 1.00 90.69 92 ALA A N 1
ATOM 728 C CA . ALA A 1 92 ? -15.218 -2.553 20.582 1.00 90.69 92 ALA A CA 1
ATOM 729 C C . ALA A 1 92 ? -13.986 -2.641 21.486 1.00 90.69 92 ALA A C 1
ATOM 731 O O . ALA A 1 92 ? -13.513 -1.622 21.984 1.00 90.69 92 ALA A O 1
ATOM 732 N N . MET A 1 93 ? -13.470 -3.849 21.679 1.00 93.62 93 MET A N 1
ATOM 733 C CA . MET A 1 93 ? -12.160 -4.060 22.272 1.00 93.62 93 MET A CA 1
ATOM 734 C C . MET A 1 93 ? -11.194 -4.561 21.208 1.00 93.62 93 MET A C 1
ATOM 736 O O . MET A 1 93 ? -11.582 -5.232 20.243 1.00 93.62 93 MET A O 1
ATOM 740 N N . GLY A 1 94 ? -9.926 -4.226 21.389 1.00 94.88 94 GLY A N 1
ATOM 741 C CA . GLY A 1 94 ? -8.865 -4.653 20.501 1.00 94.88 94 GLY A CA 1
ATOM 742 C C . GLY A 1 94 ? -7.560 -4.897 21.231 1.00 94.88 94 GLY A C 1
ATOM 743 O O . GLY A 1 94 ? -7.443 -4.735 22.448 1.00 94.88 94 GLY A O 1
ATOM 744 N N . LYS A 1 95 ? -6.566 -5.290 20.446 1.00 96.12 95 LYS A N 1
ATOM 745 C CA . LYS A 1 95 ? -5.171 -5.391 20.865 1.00 96.12 95 LYS A CA 1
ATOM 746 C C . LYS A 1 95 ? -4.298 -4.604 19.901 1.00 96.12 95 LYS A C 1
ATOM 748 O O . LYS A 1 95 ? -4.544 -4.622 18.696 1.00 96.12 95 LYS A O 1
ATOM 753 N N . VAL A 1 96 ? -3.283 -3.937 20.432 1.00 97.06 96 VAL A N 1
ATOM 754 C CA . VAL A 1 96 ? -2.238 -3.327 19.613 1.00 97.06 96 VAL A CA 1
ATOM 755 C C . VAL A 1 96 ? -1.354 -4.451 19.084 1.00 97.06 96 VAL A C 1
ATOM 757 O O . VAL A 1 96 ? -0.846 -5.253 19.868 1.00 97.06 96 VAL A O 1
ATOM 760 N N . VAL A 1 97 ? -1.208 -4.518 17.764 1.00 95.62 97 VAL A N 1
ATOM 761 C CA . VAL A 1 97 ? -0.314 -5.466 17.081 1.00 95.62 97 VAL A CA 1
ATOM 762 C C . VAL A 1 97 ? 0.967 -4.799 16.596 1.00 95.62 97 VAL A C 1
ATOM 764 O O . VAL A 1 97 ? 1.981 -5.469 16.446 1.00 95.62 97 VAL A O 1
ATOM 767 N N . GLU A 1 98 ? 0.941 -3.477 16.419 1.00 94.56 98 GLU A N 1
ATOM 768 C CA . GLU A 1 98 ? 2.100 -2.692 16.006 1.00 94.56 98 GLU A CA 1
ATOM 769 C C . GLU A 1 98 ? 2.042 -1.279 16.604 1.00 94.56 98 GLU A C 1
ATOM 771 O O . GLU A 1 98 ? 0.974 -0.664 16.665 1.00 94.56 98 GLU A O 1
ATOM 776 N N . VAL A 1 99 ? 3.186 -0.752 17.048 1.00 95.12 99 VAL A N 1
ATOM 777 C CA . VAL A 1 99 ? 3.334 0.655 17.451 1.00 95.12 99 VAL A CA 1
ATOM 778 C C . VAL A 1 99 ? 4.202 1.335 16.402 1.00 95.12 99 VAL A C 1
ATOM 780 O O . VAL A 1 99 ? 5.407 1.108 16.376 1.00 95.12 99 VAL A O 1
ATOM 783 N N . LEU A 1 100 ? 3.594 2.168 15.555 1.00 91.00 100 LEU A N 1
ATOM 784 C CA . LEU A 1 100 ? 4.300 2.852 14.467 1.00 91.00 100 LEU A CA 1
ATOM 785 C C . LEU A 1 100 ? 5.154 4.011 14.998 1.00 91.00 100 LEU A C 1
ATOM 787 O O . LEU A 1 100 ? 6.214 4.311 14.458 1.00 91.00 100 LEU A O 1
ATOM 791 N N . GLY A 1 101 ? 4.719 4.648 16.090 1.00 90.00 101 GLY A N 1
ATOM 792 C CA . GLY A 1 101 ? 5.482 5.692 16.775 1.00 90.00 101 GLY A CA 1
ATOM 793 C C . GLY A 1 101 ? 4.692 6.980 16.956 1.00 90.00 101 GLY A C 1
ATOM 794 O O . GLY A 1 101 ? 3.502 6.955 17.255 1.00 90.00 101 GLY A O 1
ATOM 795 N N . GLU A 1 102 ? 5.357 8.127 16.855 1.00 86.50 102 GLU A N 1
ATOM 796 C CA . GLU A 1 102 ? 4.725 9.437 17.043 1.00 86.50 102 GLU A CA 1
ATOM 797 C C . GLU A 1 102 ? 4.041 9.926 15.762 1.00 86.50 102 GLU A C 1
ATOM 799 O O . GLU A 1 102 ? 4.588 9.826 14.669 1.00 86.50 102 GLU A O 1
ATOM 804 N N . SER A 1 103 ? 2.854 10.521 15.904 1.00 73.88 103 SER A N 1
ATOM 805 C CA . SER A 1 103 ? 2.026 10.956 14.769 1.00 73.88 103 SER A CA 1
ATOM 806 C C . SER A 1 103 ? 2.657 12.022 13.864 1.00 73.88 103 SER A C 1
ATOM 808 O O . SER A 1 103 ? 2.123 12.250 12.784 1.00 73.88 103 SER A O 1
ATOM 810 N N . MET A 1 104 ? 3.724 12.703 14.293 1.00 77.00 104 MET A N 1
ATOM 811 C CA . MET A 1 104 ? 4.408 13.745 13.509 1.00 77.00 104 MET A CA 1
ATOM 812 C C . MET A 1 104 ? 5.788 13.310 12.996 1.00 77.00 104 MET A C 1
ATOM 814 O O . MET A 1 104 ? 6.563 14.151 12.542 1.00 77.00 104 MET A O 1
ATOM 818 N N . ALA A 1 105 ? 6.124 12.022 13.093 1.00 81.00 105 ALA A N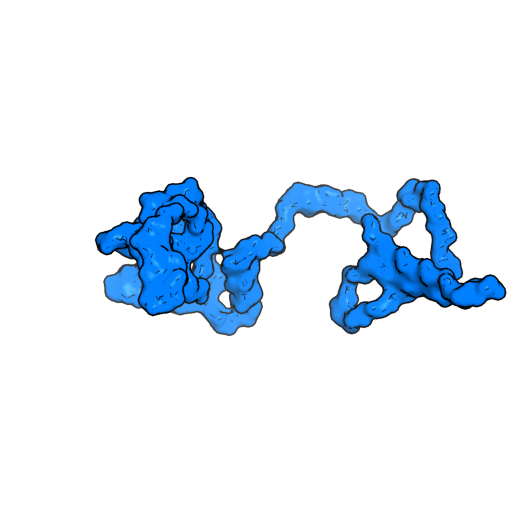 1
ATOM 819 C CA . ALA A 1 105 ? 7.360 11.510 12.516 1.00 81.00 105 ALA A CA 1
ATOM 820 C C . ALA A 1 105 ? 7.297 11.558 10.971 1.00 81.00 105 ALA A C 1
ATOM 822 O O . ALA A 1 105 ? 6.254 11.217 10.409 1.00 81.00 105 ALA A O 1
ATOM 823 N N . PRO A 1 106 ? 8.379 11.952 10.271 1.00 81.00 106 PRO A N 1
ATOM 824 C CA . PRO A 1 106 ? 8.421 11.922 8.808 1.00 81.00 106 PRO A CA 1
ATOM 825 C C . PRO A 1 106 ? 8.130 10.520 8.253 1.00 81.00 106 PRO A C 1
ATOM 827 O O . PRO A 1 106 ? 8.696 9.545 8.746 1.00 81.00 106 PRO A O 1
ATOM 830 N N . GLY A 1 107 ? 7.277 10.420 7.228 1.00 84.06 107 GLY A N 1
ATOM 831 C CA . GLY A 1 107 ? 6.902 9.148 6.601 1.00 84.06 107 GLY A CA 1
ATOM 832 C C . GLY A 1 107 ? 5.756 8.405 7.297 1.00 84.06 107 GLY A C 1
ATOM 833 O O . GLY A 1 107 ? 5.249 7.429 6.749 1.00 84.06 107 GLY A O 1
ATOM 834 N N . MET A 1 108 ? 5.283 8.880 8.455 1.00 86.81 108 MET A N 1
ATOM 835 C CA . MET A 1 108 ? 4.148 8.283 9.171 1.00 86.81 108 MET A CA 1
ATOM 836 C C . MET A 1 108 ? 2.861 8.308 8.336 1.00 86.81 108 MET A C 1
ATOM 838 O O . MET A 1 108 ? 2.066 7.376 8.372 1.00 86.81 108 MET A O 1
ATOM 842 N N . GLU A 1 109 ? 2.659 9.361 7.549 1.00 84.81 109 GLU A N 1
ATOM 843 C CA . GLU A 1 109 ? 1.540 9.498 6.622 1.00 84.81 109 GLU A CA 1
ATOM 844 C C . GLU A 1 109 ? 1.504 8.383 5.567 1.00 84.81 109 GLU A C 1
ATOM 846 O O . GLU A 1 109 ? 0.421 7.919 5.205 1.00 84.81 109 GLU A O 1
ATOM 851 N N . ILE A 1 110 ? 2.675 7.912 5.124 1.00 87.56 110 ILE A N 1
ATOM 852 C CA . ILE A 1 110 ? 2.799 6.813 4.164 1.00 87.56 110 ILE A CA 1
ATOM 853 C C . ILE A 1 110 ? 2.407 5.503 4.850 1.00 87.56 110 ILE A C 1
ATOM 855 O O . ILE A 1 110 ? 1.562 4.775 4.335 1.00 87.56 110 ILE A O 1
ATOM 859 N N . GLU A 1 111 ? 2.943 5.242 6.044 1.00 87.19 111 GLU A N 1
ATOM 860 C CA . GLU A 1 111 ? 2.631 4.040 6.831 1.00 87.19 111 GLU A CA 1
ATOM 861 C C . GLU A 1 111 ? 1.135 3.930 7.168 1.00 87.19 111 GLU A C 1
ATOM 863 O O . GLU A 1 111 ? 0.525 2.867 7.016 1.00 87.19 111 GLU A O 1
ATOM 868 N N . ILE A 1 112 ? 0.510 5.046 7.568 1.00 87.44 112 ILE A N 1
ATOM 869 C CA . ILE A 1 112 ? -0.935 5.112 7.824 1.00 87.44 112 ILE A CA 1
ATOM 870 C C . ILE A 1 112 ? -1.715 4.787 6.546 1.00 87.44 112 ILE A C 1
ATOM 872 O O . ILE A 1 112 ? -2.660 3.995 6.599 1.00 87.44 112 ILE A O 1
ATOM 876 N N . ALA A 1 113 ? -1.338 5.375 5.407 1.00 87.50 113 ALA A N 1
ATOM 877 C CA . ALA A 1 113 ? -2.035 5.172 4.141 1.00 87.50 113 ALA A CA 1
ATOM 878 C C . ALA A 1 113 ? -1.922 3.723 3.645 1.00 87.50 113 ALA A C 1
ATOM 880 O O . ALA A 1 113 ? -2.942 3.136 3.278 1.00 87.50 113 ALA A O 1
ATOM 881 N N . LEU A 1 114 ? -0.721 3.133 3.689 1.00 89.12 114 LEU A N 1
ATOM 882 C CA . LEU A 1 114 ? -0.482 1.747 3.276 1.00 89.12 114 LEU A CA 1
ATOM 883 C C . LEU A 1 114 ? -1.390 0.777 4.037 1.00 89.12 114 LEU A C 1
ATOM 885 O O . LEU A 1 114 ? -2.081 -0.032 3.424 1.00 89.12 114 LEU A O 1
ATOM 889 N N . ARG A 1 115 ? -1.458 0.904 5.364 1.00 86.50 115 ARG A N 1
ATOM 890 C CA . ARG A 1 115 ? -2.255 0.010 6.219 1.00 86.50 115 ARG A CA 1
ATOM 891 C C . ARG A 1 115 ? -3.755 0.298 6.157 1.00 86.50 115 ARG A C 1
ATOM 893 O O . ARG A 1 115 ? -4.552 -0.632 6.111 1.00 86.50 115 ARG A O 1
ATOM 900 N N . THR A 1 116 ? -4.163 1.567 6.110 1.00 84.44 116 THR A N 1
ATOM 901 C CA . THR A 1 116 ? -5.591 1.944 6.037 1.00 84.44 116 THR A CA 1
ATOM 902 C C . THR A 1 116 ? -6.239 1.489 4.731 1.00 84.44 116 THR A C 1
ATOM 904 O O . THR A 1 116 ? -7.420 1.140 4.708 1.00 84.44 116 THR A O 1
ATOM 907 N N . HIS A 1 117 ? -5.472 1.494 3.641 1.00 85.19 117 HIS A N 1
ATOM 908 C CA . HIS A 1 117 ? -5.934 1.064 2.325 1.00 85.19 117 HIS A CA 1
ATOM 909 C C . HIS A 1 117 ? -5.587 -0.388 1.992 1.00 85.19 117 HIS A C 1
ATOM 911 O O . HIS A 1 117 ? -5.865 -0.810 0.871 1.00 85.19 117 HIS A O 1
ATOM 917 N N . ASP A 1 118 ? -5.032 -1.138 2.950 1.00 83.50 118 ASP A N 1
ATOM 918 C CA . ASP A 1 118 ? -4.638 -2.540 2.783 1.00 83.50 118 ASP A CA 1
ATOM 919 C C . ASP A 1 118 ? -3.742 -2.744 1.543 1.00 83.50 118 ASP A C 1
ATOM 921 O O . ASP A 1 118 ? -3.934 -3.660 0.745 1.00 83.50 118 ASP A O 1
ATOM 925 N N . ILE A 1 119 ? -2.793 -1.820 1.337 1.00 88.50 119 ILE A N 1
ATOM 926 C CA . ILE A 1 119 ? -1.828 -1.855 0.236 1.00 88.50 119 ILE A CA 1
ATOM 927 C C . ILE A 1 119 ? -0.672 -2.777 0.646 1.00 88.50 119 ILE A C 1
ATOM 929 O O . ILE A 1 119 ? 0.061 -2.461 1.596 1.00 88.50 119 ILE A O 1
ATOM 933 N N . PRO A 1 120 ? -0.457 -3.898 -0.069 1.00 88.44 120 PRO A N 1
ATOM 934 C CA . PRO A 1 120 ? 0.687 -4.762 0.178 1.00 88.44 120 PRO A CA 1
ATOM 935 C C . PRO A 1 120 ? 1.987 -3.998 -0.084 1.00 88.44 120 PRO A C 1
ATOM 937 O O . PRO A 1 120 ? 2.192 -3.474 -1.177 1.00 88.44 120 PRO A O 1
ATOM 940 N N . HIS A 1 121 ? 2.850 -3.932 0.925 1.00 89.31 121 HIS A N 1
ATOM 941 C CA . HIS A 1 121 ? 4.133 -3.221 0.869 1.00 89.31 121 HIS A CA 1
ATOM 942 C C . HIS A 1 121 ? 5.322 -4.105 1.258 1.00 89.31 121 HIS A C 1
ATOM 944 O O . HIS A 1 121 ? 6.464 -3.759 0.970 1.00 89.31 121 HIS A O 1
ATOM 950 N N . GLU A 1 122 ? 5.063 -5.259 1.872 1.00 91.06 122 GLU A N 1
ATOM 951 C CA . GLU A 1 122 ? 6.081 -6.263 2.156 1.00 91.06 122 GLU A CA 1
ATOM 952 C C . GLU A 1 122 ? 6.117 -7.312 1.045 1.00 91.06 122 GLU A C 1
ATOM 954 O O . GLU A 1 122 ? 5.083 -7.838 0.618 1.00 91.06 122 GLU A O 1
ATOM 959 N N . TRP A 1 123 ? 7.323 -7.642 0.591 1.00 93.81 123 TRP A N 1
ATOM 960 C CA . TRP A 1 123 ? 7.527 -8.711 -0.375 1.00 93.81 123 TRP A CA 1
ATOM 961 C C . TRP A 1 123 ? 7.536 -10.069 0.335 1.00 93.81 123 TRP A C 1
ATOM 963 O O . TRP A 1 123 ? 8.293 -10.259 1.287 1.00 93.81 123 TRP A O 1
ATOM 973 N N . PRO A 1 124 ? 6.738 -11.052 -0.116 1.00 95.62 124 PRO A N 1
ATOM 974 C CA . PRO A 1 124 ? 6.814 -12.400 0.426 1.00 95.62 124 PRO A CA 1
ATOM 975 C C . PRO A 1 124 ? 8.198 -13.013 0.186 1.00 95.62 124 PRO A C 1
ATOM 977 O O . PRO A 1 124 ? 8.756 -12.890 -0.904 1.00 95.62 124 PRO A O 1
ATOM 980 N N . SER A 1 125 ? 8.706 -13.780 1.151 1.00 95.62 125 SER A N 1
ATOM 981 C CA . SER A 1 125 ? 10.022 -14.434 1.040 1.00 95.62 125 SER A CA 1
ATOM 982 C C . SER A 1 125 ? 10.144 -15.382 -0.161 1.00 95.62 125 SER A C 1
ATOM 984 O O . SER A 1 125 ? 11.236 -15.605 -0.677 1.00 95.62 125 SER A O 1
ATOM 986 N N . GLU A 1 126 ? 9.030 -15.931 -0.649 1.00 96.12 126 GLU A N 1
ATOM 987 C CA . GLU A 1 126 ? 9.007 -16.735 -1.874 1.00 96.12 126 GLU A CA 1
ATOM 988 C C . GLU A 1 126 ? 9.272 -15.892 -3.134 1.00 96.12 126 GLU A C 1
ATOM 990 O O . GLU A 1 126 ? 9.956 -16.365 -4.040 1.00 96.12 126 GLU A O 1
ATOM 995 N N . VAL A 1 127 ? 8.809 -14.634 -3.171 1.00 96.38 127 VAL A N 1
ATOM 996 C CA . VAL A 1 127 ? 9.126 -13.690 -4.258 1.00 96.38 127 VAL A CA 1
ATOM 997 C C . VAL A 1 127 ? 10.613 -13.350 -4.226 1.00 96.38 127 VAL A C 1
ATOM 999 O O . VAL A 1 127 ? 11.272 -13.411 -5.261 1.00 96.38 127 VAL A O 1
ATOM 1002 N N . GLU A 1 128 ? 11.172 -13.087 -3.041 1.00 95.19 128 GLU A N 1
ATOM 1003 C CA . GLU A 1 128 ? 12.609 -12.824 -2.881 1.00 95.19 128 GLU A CA 1
ATOM 1004 C C . GLU A 1 128 ? 13.463 -14.001 -3.372 1.00 95.19 128 GLU A C 1
ATOM 1006 O O . GLU A 1 128 ? 14.408 -13.816 -4.138 1.00 95.19 128 GLU A O 1
ATOM 1011 N N . LYS A 1 129 ? 13.108 -15.235 -2.991 1.00 96.69 129 LYS A N 1
ATOM 1012 C CA . LYS A 1 129 ? 13.789 -16.447 -3.477 1.00 96.69 129 LYS A CA 1
ATOM 1013 C C . LYS A 1 129 ? 13.674 -16.606 -4.990 1.00 96.69 129 LYS A C 1
ATOM 1015 O O . LYS A 1 129 ? 14.631 -17.041 -5.626 1.00 96.69 129 LYS A O 1
ATOM 1020 N N . GLN A 1 130 ? 12.520 -16.277 -5.569 1.00 96.12 130 GLN A N 1
ATOM 1021 C CA . GLN A 1 130 ? 12.296 -16.393 -7.007 1.00 96.12 130 GLN A CA 1
ATOM 1022 C C . GLN A 1 130 ? 13.206 -15.449 -7.805 1.00 96.12 130 GLN A C 1
ATOM 1024 O O . GLN A 1 130 ? 13.740 -15.855 -8.838 1.00 96.12 130 GLN A O 1
ATOM 1029 N N . ILE A 1 131 ? 13.407 -14.214 -7.334 1.00 95.94 131 ILE A N 1
ATOM 1030 C CA . ILE A 1 131 ? 14.201 -13.208 -8.056 1.00 95.94 131 ILE A CA 1
ATOM 1031 C C . ILE A 1 131 ? 15.715 -13.347 -7.844 1.00 95.94 131 ILE A C 1
ATOM 1033 O O . ILE A 1 131 ? 16.479 -12.840 -8.659 1.00 95.94 131 ILE A O 1
ATOM 1037 N N . GLN A 1 132 ? 16.169 -14.068 -6.810 1.00 94.62 132 GLN A N 1
ATOM 1038 C CA . GLN A 1 132 ? 17.602 -14.264 -6.517 1.00 94.62 132 GLN A CA 1
ATOM 1039 C C . GLN A 1 132 ? 18.404 -14.871 -7.678 1.00 94.62 132 GLN A C 1
ATOM 1041 O O . GLN A 1 132 ? 19.614 -14.677 -7.753 1.00 94.62 132 GLN A O 1
ATOM 1046 N N . GLY A 1 133 ? 17.752 -15.628 -8.564 1.00 92.56 133 GLY A N 1
ATOM 1047 C CA . GLY A 1 133 ? 18.397 -16.243 -9.726 1.00 92.56 133 GLY A CA 1
ATOM 1048 C C . GLY A 1 133 ? 18.510 -15.340 -10.958 1.00 92.56 133 GLY A C 1
ATOM 1049 O O . GLY A 1 133 ? 19.063 -15.784 -11.965 1.00 92.56 133 GLY A O 1
ATOM 1050 N N . LEU A 1 134 ? 17.962 -14.120 -10.928 1.00 94.88 134 LEU A N 1
ATOM 1051 C CA . LEU A 1 134 ? 18.006 -13.203 -12.066 1.00 94.88 134 LEU A CA 1
ATOM 1052 C C . LEU A 1 134 ? 19.403 -12.584 -12.198 1.00 94.88 134 LEU A C 1
ATOM 1054 O O . LEU A 1 134 ? 19.957 -12.054 -11.238 1.00 94.88 134 LEU A O 1
ATOM 1058 N N . GLY A 1 135 ? 19.978 -12.671 -13.397 1.00 92.62 135 GLY A N 1
ATOM 1059 C CA . GLY A 1 135 ? 21.235 -12.002 -13.733 1.00 92.62 135 GLY A CA 1
ATOM 1060 C C . GLY A 1 135 ? 21.014 -10.557 -14.182 1.00 92.62 135 GLY A C 1
ATOM 1061 O O . GLY A 1 135 ? 19.909 -10.184 -14.566 1.00 92.62 135 GLY A O 1
ATOM 1062 N N . GLU A 1 136 ? 22.086 -9.763 -14.186 1.00 95.12 136 GLU A N 1
ATOM 1063 C CA . GLU A 1 136 ? 22.049 -8.363 -14.642 1.00 95.12 136 GLU A CA 1
ATOM 1064 C C . GLU A 1 136 ? 21.864 -8.234 -16.164 1.00 95.12 136 GLU A C 1
ATOM 1066 O O . GLU A 1 136 ? 21.297 -7.257 -16.647 1.00 95.12 136 GLU A O 1
ATOM 1071 N N . GLU A 1 137 ? 22.315 -9.231 -16.932 1.00 96.12 137 GLU A N 1
ATOM 1072 C CA . GLU A 1 137 ? 22.244 -9.229 -18.394 1.00 96.12 137 GLU A CA 1
ATOM 1073 C C . GLU A 1 137 ? 21.274 -10.284 -18.934 1.00 96.12 137 GLU A C 1
ATOM 1075 O O . GLU A 1 137 ? 21.185 -11.409 -18.436 1.00 96.12 137 GLU A O 1
ATOM 1080 N N . VAL A 1 138 ? 20.590 -9.951 -20.035 1.00 95.38 138 VAL A N 1
ATOM 1081 C CA . VAL A 1 138 ? 19.725 -10.900 -20.750 1.00 95.38 138 VAL A CA 1
ATOM 1082 C C . VAL A 1 138 ? 20.591 -11.957 -21.456 1.00 95.38 138 VAL A C 1
ATOM 1084 O O . VAL A 1 138 ? 21.355 -11.600 -22.365 1.00 95.38 138 VAL A O 1
ATOM 1087 N N . PRO A 1 139 ? 20.450 -13.257 -21.128 1.00 95.56 139 PRO A N 1
ATOM 1088 C CA . PRO A 1 139 ? 21.274 -14.310 -21.712 1.00 95.56 139 PRO A CA 1
ATOM 1089 C C . PRO A 1 139 ? 20.972 -14.511 -23.203 1.00 95.56 139 PRO A C 1
ATOM 1091 O O . PRO A 1 139 ? 19.834 -14.361 -23.651 1.00 95.56 139 PRO A O 1
ATOM 1094 N N . GLU A 1 140 ? 21.974 -14.922 -23.987 1.00 96.31 140 GLU A N 1
ATOM 1095 C CA . GLU A 1 140 ? 21.823 -15.156 -25.436 1.00 96.31 140 GLU A CA 1
ATOM 1096 C C . GLU A 1 140 ? 20.752 -16.203 -25.771 1.00 96.31 140 GLU A C 1
ATOM 1098 O O . GLU A 1 140 ? 20.057 -16.092 -26.781 1.00 96.31 140 GLU A O 1
ATOM 1103 N N . SER A 1 141 ? 20.560 -17.195 -24.899 1.00 96.06 141 SER A N 1
ATOM 1104 C CA . SER A 1 141 ? 19.503 -18.199 -25.051 1.00 96.06 141 SER A CA 1
ATOM 1105 C C . SER A 1 141 ? 18.100 -17.580 -25.052 1.00 96.06 141 SER A C 1
ATOM 1107 O O . SER A 1 141 ? 17.256 -18.012 -25.831 1.00 96.06 141 SER A O 1
ATOM 1109 N N . ALA A 1 142 ? 17.856 -16.530 -24.260 1.00 95.31 142 ALA A N 1
ATOM 1110 C CA . ALA A 1 142 ? 16.561 -15.845 -24.191 1.00 95.31 142 ALA A CA 1
ATOM 1111 C C . ALA A 1 142 ? 16.272 -14.954 -25.416 1.00 95.31 142 ALA A C 1
ATOM 1113 O O . ALA A 1 142 ? 15.125 -14.548 -25.637 1.00 95.31 142 ALA A O 1
ATOM 1114 N N . LYS A 1 143 ? 17.303 -14.653 -26.220 1.00 96.38 143 LYS A N 1
ATOM 1115 C CA . LYS A 1 143 ? 17.205 -13.845 -27.448 1.00 96.38 143 LYS A CA 1
ATOM 1116 C C . LYS A 1 143 ? 16.800 -14.687 -28.663 1.00 96.38 143 LYS A C 1
ATOM 1118 O O . LYS A 1 143 ? 16.325 -14.139 -29.657 1.00 96.38 143 LYS A O 1
ATOM 1123 N N . GLN A 1 144 ? 16.961 -16.010 -28.598 1.00 96.75 144 GLN A N 1
ATOM 1124 C CA . GLN A 1 144 ? 16.660 -16.911 -29.712 1.00 96.75 144 GLN A CA 1
ATOM 1125 C C . GLN A 1 144 ? 15.172 -16.860 -30.091 1.00 96.75 144 GLN A C 1
ATOM 1127 O O . GLN A 1 144 ? 14.291 -16.901 -29.237 1.00 96.75 144 GLN A O 1
ATOM 1132 N N . GLY A 1 145 ? 14.888 -16.760 -31.394 1.00 96.12 145 GLY A N 1
ATOM 1133 C CA . GLY A 1 145 ? 13.520 -16.700 -31.923 1.00 96.12 145 GLY A CA 1
ATOM 1134 C C . GLY A 1 145 ? 12.832 -15.333 -31.813 1.00 96.12 145 GLY A C 1
ATOM 1135 O O . GLY A 1 145 ? 11.710 -15.191 -32.298 1.00 96.12 145 GLY A O 1
ATOM 1136 N N . ARG A 1 146 ? 13.484 -14.317 -31.229 1.00 97.00 146 ARG A N 1
ATOM 1137 C CA . ARG A 1 146 ? 12.970 -12.939 -31.183 1.00 97.00 146 ARG A CA 1
ATOM 1138 C C . ARG A 1 146 ? 13.395 -12.147 -32.421 1.00 97.00 146 ARG A C 1
ATOM 1140 O O . ARG A 1 146 ? 14.437 -12.407 -33.019 1.00 97.00 146 ARG A O 1
ATOM 1147 N N . VAL A 1 147 ? 12.588 -11.156 -32.799 1.00 97.25 147 VAL A N 1
ATOM 1148 C CA . VAL A 1 147 ? 12.952 -10.193 -33.849 1.00 97.25 147 VAL A CA 1
ATOM 1149 C C . VAL A 1 147 ? 14.018 -9.247 -33.300 1.00 97.25 147 VAL A C 1
ATOM 1151 O O . VAL A 1 147 ? 13.808 -8.619 -32.265 1.00 97.25 147 VAL A O 1
ATOM 1154 N N . ASP A 1 148 ? 15.149 -9.134 -33.994 1.00 97.50 148 ASP A N 1
ATOM 1155 C CA . ASP A 1 148 ? 16.232 -8.238 -33.591 1.00 97.50 148 ASP A CA 1
ATOM 1156 C C . ASP A 1 148 ? 15.953 -6.798 -34.040 1.00 97.50 148 ASP A C 1
ATOM 1158 O O . ASP A 1 148 ? 15.942 -6.494 -35.235 1.00 97.50 148 ASP A O 1
ATOM 1162 N N . LEU A 1 149 ? 15.724 -5.914 -33.067 1.00 97.25 149 LEU A N 1
ATOM 1163 C CA . LEU A 1 149 ? 15.459 -4.487 -33.271 1.00 97.25 149 LEU A CA 1
ATOM 1164 C C . LEU A 1 149 ? 16.553 -3.589 -32.681 1.00 97.25 149 LEU A C 1
ATOM 1166 O O . LEU A 1 149 ? 16.357 -2.383 -32.596 1.00 97.25 149 LEU A O 1
ATOM 1170 N N . ARG A 1 150 ? 17.716 -4.134 -32.298 1.00 97.12 150 ARG A N 1
ATOM 1171 C CA . ARG A 1 150 ? 18.770 -3.371 -31.596 1.00 97.12 150 ARG A CA 1
ATOM 1172 C C . ARG A 1 150 ? 19.334 -2.186 -32.391 1.00 97.12 150 ARG A C 1
ATOM 1174 O O . ARG A 1 150 ? 19.879 -1.265 -31.801 1.00 97.12 150 ARG A O 1
ATOM 1181 N N . ASN A 1 151 ? 19.196 -2.206 -33.718 1.00 97.56 151 ASN A N 1
ATOM 1182 C CA . ASN A 1 151 ? 19.625 -1.119 -34.608 1.00 97.56 151 ASN A CA 1
ATOM 1183 C C . ASN A 1 151 ? 18.512 -0.096 -34.908 1.00 97.56 151 ASN A C 1
ATOM 1185 O O . ASN A 1 151 ? 18.752 0.872 -35.629 1.00 97.56 151 ASN A O 1
ATOM 1189 N N . LEU A 1 152 ? 17.289 -0.321 -34.416 1.00 97.44 152 LEU A N 1
ATOM 1190 C CA . LEU A 1 152 ? 16.197 0.640 -34.524 1.00 97.44 152 LEU A CA 1
ATOM 1191 C C . LEU A 1 152 ? 16.386 1.706 -33.433 1.00 97.44 152 LEU A C 1
ATOM 1193 O O . LEU A 1 152 ? 16.584 1.331 -32.278 1.00 97.44 152 LEU A O 1
ATOM 1197 N N . PRO A 1 153 ? 16.321 3.013 -33.746 1.00 97.88 153 PRO A N 1
ATOM 1198 C CA . PRO A 1 153 ? 16.600 4.069 -32.774 1.00 97.88 153 PRO A CA 1
ATOM 1199 C C . PRO A 1 153 ? 15.369 4.336 -31.895 1.00 97.88 153 PRO A C 1
ATOM 1201 O O . PRO A 1 153 ? 14.750 5.397 -31.955 1.00 97.88 153 PRO A O 1
ATOM 1204 N N . LEU A 1 154 ? 14.991 3.320 -31.12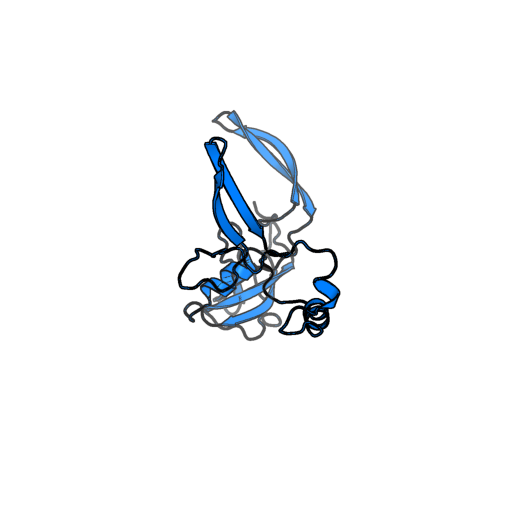2 1.00 98.38 154 LEU A N 1
ATOM 1205 C CA . LEU A 1 154 ? 13.979 3.398 -30.078 1.00 98.38 154 LEU A CA 1
ATOM 1206 C C . LEU A 1 154 ? 14.487 4.292 -28.942 1.00 98.38 154 LEU A C 1
ATOM 1208 O O . LEU A 1 154 ? 15.661 4.232 -28.577 1.00 98.38 154 LEU A O 1
ATOM 1212 N N . VAL A 1 155 ? 13.593 5.103 -28.384 1.00 98.06 155 VAL A N 1
ATOM 1213 C CA . VAL A 1 155 ? 13.856 5.947 -27.210 1.00 98.06 155 VAL A CA 1
ATOM 1214 C C . VAL A 1 155 ? 12.717 5.810 -26.205 1.00 98.06 155 VAL A C 1
ATOM 1216 O O . VAL A 1 155 ? 11.587 5.522 -26.605 1.00 98.06 155 VAL A O 1
ATOM 1219 N N . THR A 1 156 ? 13.011 6.043 -24.928 1.00 98.19 156 THR A N 1
ATOM 1220 C CA . THR A 1 156 ? 12.009 6.194 -23.860 1.00 98.19 156 THR A CA 1
ATOM 1221 C C . THR A 1 156 ? 11.851 7.684 -23.537 1.00 98.19 156 THR A C 1
ATOM 1223 O O . THR A 1 156 ? 12.744 8.488 -23.838 1.00 98.19 156 THR A O 1
ATOM 1226 N N . ILE A 1 157 ? 10.688 8.089 -23.027 1.00 97.75 157 ILE A N 1
ATOM 1227 C CA . ILE A 1 157 ? 10.385 9.490 -22.706 1.00 97.75 157 ILE A CA 1
ATOM 1228 C C . ILE A 1 157 ? 9.612 9.514 -21.389 1.00 97.75 157 ILE A C 1
ATOM 1230 O O . ILE A 1 157 ? 8.389 9.398 -21.376 1.00 97.75 157 ILE A O 1
ATOM 1234 N N . ASP A 1 158 ? 10.344 9.719 -20.300 1.00 97.31 158 ASP A N 1
ATOM 1235 C CA . ASP A 1 158 ? 9.851 9.551 -18.935 1.00 97.31 158 ASP A CA 1
ATOM 1236 C C . ASP A 1 158 ? 10.167 10.775 -18.062 1.00 97.31 158 ASP A C 1
ATOM 1238 O O . ASP A 1 158 ? 10.901 11.685 -18.462 1.00 97.31 158 ASP A O 1
ATOM 1242 N N . GLY A 1 159 ? 9.598 10.815 -16.854 1.00 97.38 159 GLY A N 1
ATOM 1243 C CA . GLY A 1 159 ? 9.937 11.829 -15.851 1.00 97.38 159 GLY A CA 1
ATOM 1244 C C . GLY A 1 159 ? 11.367 11.670 -15.313 1.00 97.38 159 GLY A C 1
ATOM 1245 O O . GLY A 1 159 ? 11.918 10.574 -15.316 1.00 97.38 159 GLY A O 1
ATOM 1246 N N . GLU A 1 160 ? 11.959 12.753 -14.798 1.00 96.62 160 GLU A N 1
ATOM 1247 C CA . GLU A 1 160 ? 13.357 12.778 -14.313 1.00 96.62 160 GLU A CA 1
ATOM 1248 C C . GLU A 1 160 ? 13.636 11.763 -13.181 1.00 96.62 160 GLU A C 1
ATOM 1250 O O . GLU A 1 160 ? 14.727 11.189 -13.080 1.00 96.62 160 GLU A O 1
ATOM 1255 N N . ASP A 1 161 ? 12.621 11.474 -12.368 1.00 96.62 161 ASP A N 1
ATOM 1256 C CA . ASP A 1 161 ? 12.715 10.549 -11.238 1.00 96.62 161 ASP A CA 1
ATOM 1257 C C . ASP A 1 161 ? 12.332 9.097 -11.581 1.00 96.62 161 ASP A C 1
ATOM 1259 O O . ASP A 1 161 ? 12.493 8.218 -10.735 1.00 96.62 161 ASP A O 1
ATOM 1263 N N . ALA A 1 162 ? 11.872 8.811 -12.807 1.00 96.06 162 ALA A N 1
ATOM 1264 C CA . ALA A 1 162 ? 11.482 7.460 -13.221 1.00 96.06 162 ALA A CA 1
ATOM 1265 C C . ALA A 1 162 ? 12.695 6.518 -13.307 1.00 96.06 162 ALA A C 1
ATOM 1267 O O . ALA A 1 162 ? 13.805 6.939 -13.660 1.00 96.06 162 ALA A O 1
ATOM 1268 N N . ARG A 1 163 ? 12.506 5.239 -12.959 1.00 95.06 163 ARG A N 1
ATOM 1269 C CA . ARG A 1 163 ? 13.575 4.213 -12.970 1.00 95.06 163 ARG A CA 1
ATOM 1270 C C . ARG A 1 163 ? 13.147 2.892 -13.618 1.00 95.06 163 ARG A C 1
ATOM 1272 O O . ARG A 1 163 ? 13.975 2.005 -13.797 1.00 95.06 163 ARG A O 1
ATOM 1279 N N . ASP A 1 164 ? 11.879 2.788 -13.972 1.00 95.69 164 ASP A N 1
ATOM 1280 C CA . ASP A 1 164 ? 11.140 1.632 -14.455 1.00 95.69 164 ASP A CA 1
ATOM 1281 C C . ASP A 1 164 ? 10.576 1.937 -15.851 1.00 95.69 164 ASP A C 1
ATOM 1283 O O . ASP A 1 164 ? 9.417 2.296 -16.020 1.00 95.69 164 ASP A O 1
ATOM 1287 N N . PHE A 1 165 ? 11.440 1.869 -16.868 1.00 96.06 165 PHE A N 1
ATOM 1288 C CA . PHE A 1 165 ? 11.068 2.198 -18.247 1.00 96.06 165 PHE A CA 1
ATOM 1289 C C . PHE A 1 165 ? 10.381 1.013 -18.933 1.00 96.06 165 PHE A C 1
ATOM 1291 O O . PHE A 1 165 ? 11.045 0.071 -19.377 1.00 96.06 165 PHE A O 1
ATOM 1298 N N . ASP A 1 166 ? 9.057 1.084 -19.046 1.00 96.88 166 ASP A N 1
ATOM 1299 C CA . ASP A 1 166 ? 8.243 -0.014 -19.574 1.00 96.88 166 ASP A CA 1
ATOM 1300 C C . ASP A 1 166 ? 8.004 0.061 -21.084 1.00 96.88 166 ASP A C 1
ATOM 1302 O O . ASP A 1 166 ? 7.639 -0.949 -21.693 1.00 96.88 166 ASP A O 1
ATOM 1306 N N . ASP A 1 167 ? 8.217 1.219 -21.714 1.00 97.25 167 ASP A N 1
ATOM 1307 C CA . ASP A 1 167 ? 7.977 1.408 -23.139 1.00 97.25 167 ASP A CA 1
ATOM 1308 C C . ASP A 1 167 ? 9.070 2.190 -23.875 1.00 97.25 167 ASP A C 1
ATOM 1310 O O . ASP A 1 167 ? 9.788 3.022 -23.327 1.00 97.25 167 ASP A O 1
ATOM 1314 N N . ALA A 1 168 ? 9.198 1.900 -25.171 1.00 98.31 168 ALA A N 1
ATOM 1315 C CA . ALA A 1 168 ? 10.058 2.638 -26.083 1.00 98.31 168 ALA A CA 1
ATOM 1316 C C . ALA A 1 168 ? 9.383 2.829 -27.443 1.00 98.31 168 ALA A C 1
ATOM 1318 O O . ALA A 1 168 ? 8.720 1.928 -27.971 1.00 98.31 168 ALA A O 1
ATOM 1319 N N . VAL A 1 169 ? 9.595 3.995 -28.052 1.00 98.25 169 VAL A N 1
ATOM 1320 C CA . VAL A 1 169 ? 8.920 4.387 -29.292 1.00 98.25 169 VAL A CA 1
ATOM 1321 C C . VAL A 1 169 ? 9.893 4.794 -30.389 1.00 98.25 169 VAL A C 1
ATOM 1323 O O . VAL A 1 169 ? 10.950 5.376 -30.156 1.00 98.25 169 VAL A O 1
ATOM 1326 N N . TYR A 1 170 ? 9.509 4.493 -31.627 1.00 98.44 170 TYR A N 1
ATOM 1327 C CA . TYR A 1 170 ? 10.159 4.994 -32.835 1.00 98.44 170 TYR A CA 1
ATOM 1328 C C . TYR A 1 170 ? 9.150 5.049 -33.978 1.00 98.44 170 TYR A C 1
ATOM 1330 O O . TYR A 1 170 ? 8.296 4.170 -34.100 1.00 98.44 170 TYR A O 1
ATOM 1338 N N . CYS A 1 171 ? 9.250 6.043 -34.861 1.00 97.56 171 CYS A N 1
ATOM 1339 C CA . CYS A 1 171 ? 8.432 6.069 -36.067 1.00 97.56 171 CYS A CA 1
ATOM 1340 C C . CYS A 1 171 ? 9.196 6.546 -37.301 1.00 97.56 171 CYS A C 1
ATOM 1342 O O . CYS A 1 171 ? 10.092 7.385 -37.229 1.00 97.56 171 CYS A O 1
ATOM 1344 N N . GLU A 1 172 ? 8.792 6.029 -38.460 1.00 97.38 172 GLU A N 1
ATOM 1345 C CA . GLU A 1 172 ? 9.321 6.434 -39.762 1.00 97.38 172 GLU A CA 1
ATOM 1346 C C . GLU A 1 172 ? 8.190 6.670 -40.769 1.00 97.38 172 GLU A C 1
ATOM 1348 O O . GLU A 1 172 ? 7.121 6.048 -40.710 1.00 97.38 172 GLU A O 1
ATOM 1353 N N . ARG A 1 173 ? 8.421 7.559 -41.739 1.00 97.19 173 ARG A N 1
ATOM 1354 C CA . ARG A 1 173 ? 7.474 7.775 -42.839 1.00 97.19 173 ARG A CA 1
ATOM 1355 C C . ARG A 1 173 ? 7.514 6.594 -43.802 1.00 97.19 173 ARG A C 1
ATOM 1357 O O . ARG A 1 173 ? 8.579 6.178 -44.253 1.00 97.19 173 ARG A O 1
ATOM 1364 N N . LYS A 1 174 ? 6.344 6.099 -44.202 1.00 96.75 174 LYS A N 1
ATOM 1365 C CA . LYS A 1 174 ? 6.246 5.048 -45.224 1.00 96.75 174 LYS A CA 1
ATOM 1366 C C . LYS A 1 174 ? 6.312 5.659 -46.621 1.00 96.75 174 LYS A C 1
ATOM 1368 O O . LYS A 1 174 ? 5.693 6.686 -46.890 1.00 96.75 174 LYS A O 1
ATOM 1373 N N . LYS A 1 175 ? 6.975 4.962 -47.550 1.00 93.50 175 LYS A N 1
ATOM 1374 C CA . LYS A 1 175 ? 7.035 5.347 -48.977 1.00 93.50 175 LYS A CA 1
ATOM 1375 C C . LYS A 1 175 ? 5.650 5.473 -49.628 1.00 93.50 175 LYS A C 1
ATOM 1377 O O . LYS A 1 175 ? 5.470 6.285 -50.521 1.00 93.50 175 LYS A O 1
ATOM 1382 N N . SER A 1 176 ? 4.672 4.695 -49.160 1.00 93.81 176 SER A N 1
ATOM 1383 C CA . SER A 1 176 ? 3.276 4.715 -49.622 1.00 93.81 176 SER A CA 1
ATOM 1384 C C . SER A 1 176 ? 2.438 5.870 -49.052 1.00 93.81 176 SER A C 1
ATOM 1386 O O . SER A 1 176 ? 1.231 5.899 -49.268 1.00 93.81 176 SER A O 1
ATOM 1388 N N . GLY A 1 177 ? 3.037 6.767 -48.264 1.00 94.31 177 GLY A N 1
ATOM 1389 C CA . GLY A 1 177 ? 2.315 7.703 -47.406 1.00 94.31 177 GLY A CA 1
ATOM 1390 C C . GLY A 1 177 ? 1.991 7.106 -46.030 1.00 94.31 177 GLY A C 1
ATOM 1391 O O . GLY A 1 177 ? 1.933 5.885 -45.852 1.00 94.31 177 GLY A O 1
ATOM 1392 N N . GLY A 1 178 ? 1.809 7.989 -45.046 1.00 96.31 178 GLY A N 1
ATOM 1393 C CA . GLY A 1 178 ? 1.592 7.632 -43.640 1.00 96.31 178 GLY A CA 1
ATOM 1394 C C . GLY A 1 178 ? 2.879 7.307 -42.873 1.00 96.31 178 GLY A C 1
ATOM 1395 O O . GLY A 1 178 ? 3.986 7.628 -43.310 1.00 96.31 178 GLY A O 1
ATOM 1396 N N . TRP A 1 179 ? 2.717 6.667 -41.715 1.00 97.75 179 TRP A N 1
ATOM 1397 C CA . TRP A 1 179 ? 3.798 6.329 -40.790 1.00 97.75 179 TRP A CA 1
ATOM 1398 C C . TRP A 1 179 ? 3.785 4.846 -40.437 1.00 97.75 179 TRP A C 1
ATOM 1400 O O . TRP A 1 179 ? 2.747 4.183 -40.486 1.00 97.75 179 TRP A O 1
ATOM 1410 N N . ARG A 1 180 ? 4.954 4.329 -40.083 1.00 97.50 180 ARG A N 1
ATOM 1411 C CA . ARG A 1 180 ? 5.106 3.089 -39.334 1.00 97.50 180 ARG A CA 1
ATOM 1412 C C . ARG A 1 180 ? 5.590 3.474 -37.945 1.00 97.50 180 ARG A C 1
ATOM 1414 O O . ARG A 1 180 ? 6.581 4.185 -37.829 1.00 97.50 180 ARG A O 1
ATOM 1421 N N . LEU A 1 181 ? 4.858 3.031 -36.933 1.00 97.75 181 LEU A N 1
ATOM 1422 C CA . LEU A 1 181 ? 5.165 3.246 -35.528 1.00 97.75 181 LEU A CA 1
ATOM 1423 C C . LEU A 1 181 ? 5.537 1.901 -34.911 1.00 97.75 181 LEU A C 1
ATOM 1425 O O . LEU A 1 181 ? 4.853 0.904 -35.149 1.00 97.75 181 LEU A O 1
ATOM 1429 N N . TRP A 1 182 ? 6.599 1.903 -34.121 1.00 98.44 182 TRP A N 1
ATOM 1430 C CA . TRP A 1 182 ? 6.943 0.835 -33.202 1.00 98.44 182 TRP A CA 1
ATOM 1431 C C . TRP A 1 182 ? 6.703 1.328 -31.788 1.00 98.44 182 TRP A C 1
ATOM 1433 O O . TRP A 1 182 ? 7.110 2.435 -31.438 1.00 98.44 182 TRP A O 1
ATOM 1443 N N . VAL A 1 183 ? 6.049 0.474 -31.011 1.00 98.00 183 VAL A N 1
ATOM 1444 C CA . VAL A 1 183 ? 5.895 0.603 -29.568 1.00 98.00 183 VAL A CA 1
ATOM 1445 C C . VAL A 1 183 ? 6.418 -0.711 -28.998 1.00 98.00 183 VAL A C 1
ATOM 1447 O O . VAL A 1 183 ? 5.827 -1.764 -29.243 1.00 98.00 183 VAL A O 1
ATOM 1450 N N . ALA A 1 184 ? 7.586 -0.667 -28.365 1.00 97.88 184 ALA A N 1
ATOM 1451 C CA . ALA A 1 184 ? 8.203 -1.803 -27.691 1.00 97.88 184 ALA A CA 1
ATOM 1452 C C . ALA A 1 184 ? 7.846 -1.732 -26.206 1.00 97.88 184 ALA A C 1
ATOM 1454 O O . ALA A 1 184 ? 7.915 -0.647 -25.646 1.00 97.88 184 ALA A O 1
ATOM 1455 N N . ILE A 1 185 ? 7.458 -2.857 -25.603 1.00 97.38 185 ILE A N 1
ATOM 1456 C CA . ILE A 1 185 ? 6.993 -2.936 -24.211 1.00 97.38 185 ILE A CA 1
ATOM 1457 C C . ILE A 1 185 ? 7.838 -3.968 -23.453 1.00 97.38 185 ILE A C 1
ATOM 1459 O O . ILE A 1 185 ? 8.175 -5.013 -24.027 1.00 97.38 185 ILE A O 1
ATOM 1463 N N . ALA A 1 186 ? 8.167 -3.682 -22.194 1.00 93.69 186 ALA A N 1
ATOM 1464 C CA . ALA A 1 186 ? 8.805 -4.616 -21.272 1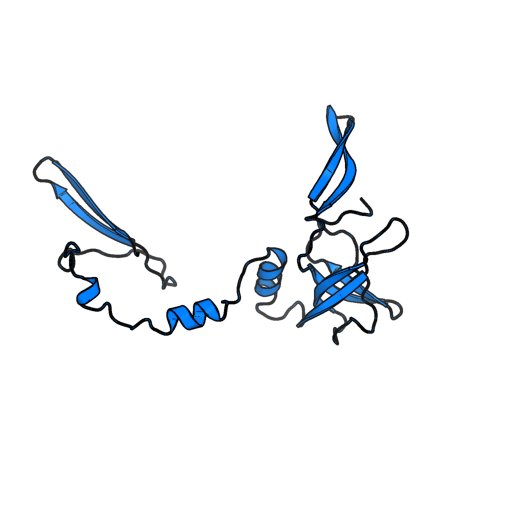.00 93.69 186 ALA A CA 1
ATOM 1465 C C . ALA A 1 186 ? 7.908 -5.848 -21.024 1.00 93.69 186 ALA A C 1
ATOM 1467 O O . ALA A 1 186 ? 6.684 -5.745 -20.944 1.00 93.69 186 ALA A O 1
ATOM 1468 N N . MET A 1 187 ? 8.511 -7.038 -20.958 1.00 63.41 187 MET A N 1
ATOM 1469 C CA . MET A 1 187 ? 7.820 -8.327 -20.782 1.00 63.41 187 MET A CA 1
ATOM 1470 C C . MET A 1 187 ? 8.532 -9.198 -19.763 1.00 63.41 187 MET A C 1
ATOM 1472 O O . MET A 1 187 ? 9.784 -9.174 -19.774 1.00 63.41 187 MET A O 1
#